Protein AF-A0A7V3QKW7-F1 (afdb_monomer)

Sequence (182 aa):
MNFFNLSQNQKSQSKVPYKNPAETFENNPFDFDYSSFGEKKINQQKEQSSAPMRKEFSLFSYQEYYERELVKKQIKELVEQIRKEIELIKKADKTLLNQVSEIEHIAVEQLPEKPGIYHVRFLEIVLRILQSLRQKIGESKTWLSAMISRKKKRGSLFLALSKKKGTQYSLSQELQSARSVQ

Solvent-accessible surface area (backbone atoms only — not comparable to full-atom values): 11534 Å² total; per-residue (Å²): 138,82,87,84,82,84,80,79,82,80,83,80,79,83,80,75,85,86,74,66,79,84,75,70,76,78,84,77,97,74,84,76,88,76,90,81,75,76,96,71,87,71,85,71,76,76,75,77,73,70,68,81,72,76,78,76,76,50,73,71,58,49,56,54,47,43,53,62,50,52,49,50,51,54,41,53,53,49,43,54,51,40,52,53,51,49,54,52,41,48,71,71,38,74,86,50,41,67,65,52,50,52,49,45,44,57,69,58,71,60,61,63,98,78,68,53,74,68,52,47,56,50,49,53,50,52,40,53,50,53,54,52,50,48,51,54,55,53,51,52,52,50,53,51,50,52,53,52,50,52,56,54,49,59,56,51,54,51,52,53,45,34,69,74,53,37,66,64,49,72,68,29,68,70,53,50,59,70,62,67,75,122

Secondary structure (DSSP, 8-state):
---------------PPPPPGGG-----S-------S---------------------HHHHHHHIIIIIHHHHHHHHHHHHHHHHHHHHHH-GGGHHHHHHHHIIIIIT--SS--HHHHHHHHHHHHHHHHHHHHHHHHHHHHHHHHHHHHHHHHHHHHHHHHHTHHHHT-HHHHHHHS--

pLDDT: mean 74.45, std 16.32, range [36.69, 95.0]

Structure (mmCIF, N/CA/C/O backbone):
data_AF-A0A7V3QKW7-F1
#
_entry.id   AF-A0A7V3QKW7-F1
#
loop_
_atom_site.group_PDB
_atom_site.id
_atom_site.type_symbol
_atom_site.label_atom_id
_atom_site.label_alt_id
_atom_site.label_comp_id
_atom_site.label_asym_id
_atom_site.label_entity_id
_atom_site.label_seq_id
_atom_site.pdbx_PDB_ins_code
_atom_site.Cartn_x
_atom_site.Cartn_y
_atom_site.Cartn_z
_atom_site.occupancy
_atom_site.B_iso_or_equiv
_atom_site.auth_seq_id
_atom_site.auth_comp_id
_atom_site.auth_asym_id
_atom_site.auth_atom_id
_atom_site.pdbx_PDB_model_num
ATOM 1 N N . MET A 1 1 ? 27.455 53.866 -46.844 1.00 39.34 1 MET A N 1
ATOM 2 C CA . MET A 1 1 ? 28.617 53.154 -46.268 1.00 39.34 1 MET A CA 1
ATOM 3 C C . MET A 1 1 ? 28.134 51.763 -45.887 1.00 39.34 1 MET A C 1
ATOM 5 O O . MET A 1 1 ? 27.265 51.657 -45.042 1.00 39.34 1 MET A O 1
ATOM 9 N N . ASN A 1 2 ? 28.318 50.790 -46.773 1.00 36.69 2 ASN A N 1
ATOM 10 C CA . ASN A 1 2 ? 29.462 49.870 -46.853 1.00 36.69 2 ASN A CA 1
ATOM 11 C C . ASN A 1 2 ? 29.372 48.697 -45.862 1.00 36.69 2 ASN A C 1
ATOM 13 O O . ASN A 1 2 ? 29.659 48.848 -44.683 1.00 36.69 2 ASN A O 1
ATOM 17 N N . PHE A 1 3 ? 28.979 47.557 -46.440 1.00 45.22 3 PHE A N 1
ATOM 18 C CA . PHE A 1 3 ? 29.506 46.197 -46.283 1.00 45.22 3 PHE A CA 1
ATOM 19 C C . PHE A 1 3 ? 29.912 45.713 -44.887 1.00 45.22 3 PHE A C 1
ATOM 21 O O . PHE A 1 3 ? 30.938 46.133 -44.373 1.00 45.22 3 PHE A O 1
ATOM 28 N N . PHE A 1 4 ? 29.246 44.658 -44.404 1.00 48.06 4 PHE A N 1
ATOM 29 C CA . PHE A 1 4 ? 29.960 43.537 -43.787 1.00 48.06 4 PHE A CA 1
ATOM 30 C C . PHE A 1 4 ? 29.327 42.201 -44.187 1.00 48.06 4 PHE A C 1
ATOM 32 O O . PHE A 1 4 ? 28.121 41.989 -44.090 1.00 48.06 4 PHE A O 1
ATOM 39 N N . ASN A 1 5 ? 30.197 41.351 -44.728 1.00 41.97 5 ASN A N 1
ATOM 40 C CA . ASN A 1 5 ? 29.919 40.129 -45.463 1.00 41.97 5 ASN A CA 1
ATOM 41 C C . ASN A 1 5 ? 29.466 38.980 -44.561 1.00 41.97 5 ASN A C 1
ATOM 43 O O . ASN A 1 5 ? 30.128 38.633 -43.583 1.00 41.97 5 ASN A O 1
ATOM 47 N N . LEU A 1 6 ? 28.397 38.315 -44.994 1.00 44.41 6 LEU A N 1
ATOM 48 C CA . LEU A 1 6 ? 27.995 36.993 -44.539 1.00 44.41 6 LEU A CA 1
ATOM 49 C C . LEU A 1 6 ? 28.919 35.950 -45.193 1.00 44.41 6 LEU A C 1
ATOM 51 O O . LEU A 1 6 ? 28.746 35.592 -46.356 1.00 44.41 6 LEU A O 1
ATOM 55 N N . SER A 1 7 ? 29.936 35.493 -44.460 1.00 43.03 7 SER A N 1
ATOM 56 C CA . SER A 1 7 ? 30.839 34.432 -4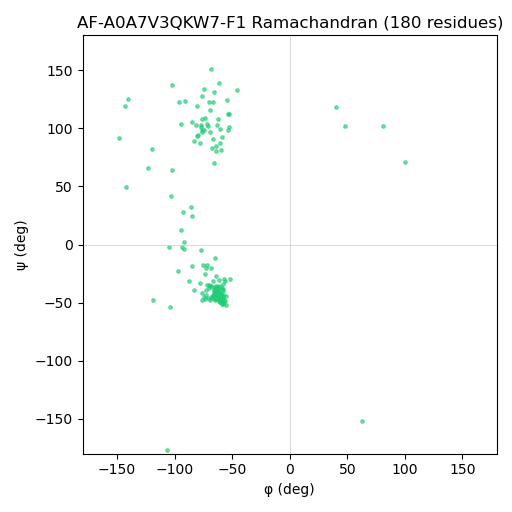4.917 1.00 43.03 7 SER A CA 1
ATOM 57 C C . SER A 1 7 ? 30.159 33.067 -44.778 1.00 43.03 7 SER A C 1
ATOM 59 O O . SER A 1 7 ? 30.039 32.520 -43.680 1.00 43.03 7 SER A O 1
ATOM 61 N N . GLN A 1 8 ? 29.686 32.521 -45.900 1.00 48.38 8 GLN A N 1
ATOM 62 C CA . GLN A 1 8 ? 29.279 31.123 -46.003 1.00 48.38 8 GLN A CA 1
ATOM 63 C C . GLN A 1 8 ? 30.527 30.239 -46.081 1.00 48.38 8 GLN A C 1
ATOM 65 O O . GLN A 1 8 ? 31.216 30.194 -47.097 1.00 48.38 8 GLN A O 1
ATOM 70 N N . ASN A 1 9 ? 30.812 29.512 -45.002 1.00 43.97 9 ASN A N 1
ATOM 71 C CA . ASN A 1 9 ? 31.860 28.499 -44.971 1.00 43.97 9 ASN A CA 1
ATOM 72 C C . ASN A 1 9 ? 31.334 27.200 -45.608 1.00 43.97 9 ASN A C 1
ATOM 74 O O . ASN A 1 9 ? 30.682 26.384 -44.952 1.00 43.97 9 ASN A O 1
ATOM 78 N N . GLN A 1 10 ? 31.579 27.030 -46.908 1.00 52.97 10 GLN A N 1
ATOM 79 C CA . GLN A 1 10 ? 31.304 25.791 -47.631 1.00 52.97 10 GLN A CA 1
ATOM 80 C C . GLN A 1 10 ? 32.398 24.760 -47.311 1.00 52.97 10 GLN A C 1
ATOM 82 O O . GLN A 1 10 ? 33.493 24.795 -47.867 1.00 52.97 10 GLN A O 1
ATOM 87 N N . LYS A 1 11 ? 32.100 23.807 -46.418 1.00 45.31 11 LYS A N 1
ATOM 88 C CA . LYS A 1 11 ? 32.902 22.584 -46.254 1.00 45.31 11 LYS A CA 1
ATOM 89 C C . LYS A 1 11 ? 32.730 21.698 -47.492 1.00 45.31 11 LYS A C 1
ATOM 91 O O . LYS A 1 11 ? 31.780 20.923 -47.577 1.00 45.31 11 LYS A O 1
ATOM 96 N N . SER A 1 12 ? 33.662 21.781 -48.435 1.00 51.22 12 SER A N 1
ATOM 97 C CA . SER A 1 12 ? 33.800 20.820 -49.531 1.00 51.22 12 SER A CA 1
ATOM 98 C C . SER A 1 12 ? 34.328 19.484 -48.991 1.00 51.22 12 SER A C 1
ATOM 100 O O . SER A 1 12 ? 35.518 19.343 -48.713 1.00 51.22 12 SER A O 1
ATOM 102 N N . GLN A 1 13 ? 33.451 18.494 -48.818 1.00 50.88 13 GLN A N 1
ATOM 103 C CA . GLN A 1 13 ? 33.859 17.108 -48.578 1.00 50.88 13 GLN A CA 1
ATOM 104 C C . GLN A 1 13 ? 34.205 16.453 -49.922 1.00 50.88 13 GLN A C 1
ATOM 106 O O . GLN A 1 13 ? 33.310 16.085 -50.683 1.00 50.88 13 GLN A O 1
ATOM 111 N N . SER A 1 14 ? 35.494 16.303 -50.232 1.00 52.50 14 SER A N 1
ATOM 112 C CA . SER A 1 14 ? 35.948 15.474 -51.350 1.00 52.50 14 SER A CA 1
ATOM 113 C C . SER A 1 14 ? 35.748 13.994 -50.999 1.00 52.50 14 SER A C 1
ATOM 115 O O . SER A 1 14 ? 36.479 13.406 -50.207 1.00 52.50 14 SER A O 1
ATOM 117 N N . LYS A 1 15 ? 34.716 13.372 -51.576 1.00 56.59 15 LYS A N 1
ATOM 118 C CA . LYS A 1 15 ? 34.523 11.918 -51.516 1.00 56.59 15 LYS A CA 1
ATOM 119 C C . LYS A 1 15 ? 35.442 11.265 -52.546 1.00 56.59 15 LYS A C 1
ATOM 121 O O . LYS A 1 15 ? 35.067 11.143 -53.707 1.00 56.59 15 LYS A O 1
ATOM 126 N N . VAL A 1 16 ? 36.636 10.850 -52.135 1.00 66.81 16 VAL A N 1
ATOM 127 C CA . VAL A 1 16 ? 37.409 9.878 -52.919 1.00 66.81 16 VAL A CA 1
ATOM 128 C C . VAL A 1 16 ? 36.841 8.493 -52.588 1.00 66.81 16 VAL A C 1
ATOM 130 O O . VAL A 1 16 ? 36.837 8.128 -51.411 1.00 66.81 16 VAL A O 1
ATOM 133 N N . PRO A 1 17 ? 36.309 7.726 -53.557 1.00 71.19 17 PRO A N 1
ATOM 134 C CA . PRO A 1 17 ? 35.845 6.376 -53.277 1.00 71.19 17 PRO A CA 1
ATOM 135 C C . PRO A 1 17 ? 37.055 5.483 -52.986 1.00 71.19 17 PRO A C 1
ATOM 137 O O . PRO A 1 17 ? 37.907 5.268 -53.848 1.00 71.19 17 PRO A O 1
ATOM 140 N N . TYR A 1 18 ? 37.134 4.969 -51.760 1.00 66.69 18 TYR A N 1
ATOM 141 C CA . TYR A 1 18 ? 38.072 3.907 -51.410 1.00 66.69 18 TYR A CA 1
ATOM 142 C C . TYR A 1 18 ? 37.676 2.630 -52.165 1.00 66.69 18 TYR A C 1
ATOM 144 O O . TYR A 1 18 ? 36.542 2.168 -52.036 1.00 66.69 18 TYR A O 1
ATOM 152 N N . LYS A 1 19 ? 38.598 2.078 -52.960 1.00 72.25 19 LYS A N 1
ATOM 153 C CA . LYS A 1 19 ? 38.457 0.770 -53.613 1.00 72.25 19 LYS A CA 1
ATOM 154 C C . LYS A 1 19 ? 39.268 -0.273 -52.850 1.00 72.25 19 LYS A C 1
ATOM 156 O O . LYS A 1 19 ? 40.400 -0.010 -52.451 1.00 72.25 19 LYS A O 1
ATOM 161 N N . ASN A 1 20 ? 38.673 -1.446 -52.661 1.00 71.56 20 ASN A N 1
ATOM 162 C CA . ASN A 1 20 ? 39.291 -2.581 -51.992 1.00 71.56 20 ASN A CA 1
ATOM 163 C C . ASN A 1 20 ? 40.418 -3.165 -52.875 1.00 71.56 20 ASN A C 1
ATOM 165 O O . ASN A 1 20 ? 40.138 -3.561 -54.006 1.00 71.56 20 ASN A O 1
ATOM 169 N N . PRO A 1 21 ? 41.673 -3.257 -52.398 1.00 65.62 21 PRO A N 1
ATOM 170 C CA . PRO A 1 21 ? 42.800 -3.772 -53.188 1.00 65.62 21 PRO A CA 1
ATOM 171 C C . PRO A 1 21 ? 42.684 -5.260 -53.568 1.00 65.62 21 PRO A C 1
ATOM 173 O O . PRO A 1 21 ? 43.438 -5.738 -54.412 1.00 65.62 21 PRO A O 1
ATOM 176 N N . ALA A 1 22 ? 41.741 -6.003 -52.981 1.00 64.69 22 ALA A N 1
ATOM 177 C CA . ALA A 1 22 ? 41.448 -7.378 -53.388 1.00 64.69 22 ALA A CA 1
ATOM 178 C C . ALA A 1 22 ? 40.717 -7.473 -54.744 1.00 64.69 22 ALA A C 1
ATOM 180 O O . ALA A 1 22 ? 40.753 -8.521 -55.379 1.00 64.69 22 ALA A O 1
ATOM 181 N N . GLU A 1 23 ? 40.077 -6.391 -55.202 1.00 59.19 23 GLU A N 1
ATOM 182 C CA . GLU A 1 23 ? 39.312 -6.356 -56.460 1.00 59.19 23 GLU A CA 1
ATOM 183 C C . GLU A 1 23 ? 40.156 -5.898 -57.662 1.00 59.19 23 GLU A C 1
ATOM 185 O O . GLU A 1 23 ? 39.682 -5.893 -58.791 1.00 59.19 23 GLU A O 1
ATOM 190 N N . THR A 1 24 ? 41.417 -5.510 -57.445 1.00 57.84 24 THR A N 1
ATOM 191 C CA . THR A 1 24 ? 42.311 -4.999 -58.501 1.00 57.84 24 THR A CA 1
ATOM 192 C C . THR A 1 24 ? 43.218 -6.060 -59.129 1.00 57.84 24 THR A C 1
ATOM 194 O O . THR A 1 24 ? 44.142 -5.710 -59.856 1.00 57.84 24 THR A O 1
ATOM 197 N N . PHE A 1 25 ? 42.963 -7.347 -58.886 1.00 53.41 25 PHE A N 1
ATOM 198 C CA . PHE A 1 25 ? 43.677 -8.452 -59.533 1.00 53.41 25 PHE A CA 1
ATOM 199 C C . PHE A 1 25 ? 42.833 -9.082 -60.647 1.00 53.41 25 PHE A C 1
ATOM 201 O O . PHE A 1 25 ? 42.472 -10.253 -60.590 1.00 53.41 25 PHE A O 1
ATOM 208 N N . GLU A 1 26 ? 42.534 -8.306 -61.686 1.00 55.19 26 GLU A N 1
ATOM 209 C CA . GLU A 1 26 ? 42.249 -8.874 -63.004 1.00 55.19 26 GLU A CA 1
ATOM 210 C C . GLU A 1 26 ? 43.553 -8.822 -63.808 1.00 55.19 26 GLU A C 1
ATOM 212 O O . GLU A 1 26 ? 44.129 -7.747 -63.979 1.00 55.19 26 GLU A O 1
ATOM 217 N N . ASN A 1 27 ? 44.000 -9.995 -64.276 1.00 56.78 27 ASN A N 1
ATOM 218 C CA . ASN A 1 27 ? 45.207 -10.293 -65.072 1.00 56.78 27 ASN A CA 1
ATOM 219 C C . ASN A 1 27 ? 46.409 -10.861 -64.289 1.00 56.78 27 ASN A C 1
ATOM 221 O O . ASN A 1 27 ? 47.457 -10.227 -64.173 1.00 56.78 27 ASN A O 1
ATOM 225 N N . ASN A 1 28 ? 46.292 -12.117 -63.841 1.00 57.84 28 ASN A N 1
ATOM 226 C CA . ASN A 1 28 ? 47.455 -12.975 -63.589 1.00 57.84 28 ASN A CA 1
ATOM 227 C C . ASN A 1 28 ? 47.778 -13.779 -64.869 1.00 57.84 28 ASN A C 1
ATOM 229 O O . ASN A 1 28 ? 46.911 -14.513 -65.333 1.00 57.84 28 ASN A O 1
ATOM 233 N N . PRO A 1 29 ? 49.000 -13.706 -65.433 1.00 51.00 29 PRO A N 1
ATOM 234 C CA . PRO A 1 29 ? 49.372 -14.382 -66.683 1.00 51.00 29 PRO A CA 1
ATOM 235 C C . PRO A 1 29 ? 49.831 -15.841 -66.477 1.00 51.00 29 PRO A C 1
ATOM 237 O O . PRO A 1 29 ? 50.697 -16.334 -67.194 1.00 51.00 29 PRO A O 1
ATOM 240 N N . PHE A 1 30 ? 49.278 -16.534 -65.480 1.00 42.31 30 PHE A N 1
ATOM 241 C CA . PHE A 1 30 ? 49.623 -17.919 -65.148 1.00 42.31 30 PHE A CA 1
ATOM 242 C C . PHE A 1 30 ? 48.361 -18.790 -65.196 1.00 42.31 30 PHE A C 1
ATOM 244 O O . PHE A 1 30 ? 47.881 -19.276 -64.174 1.00 42.31 30 PHE A O 1
ATOM 251 N N . ASP A 1 31 ? 47.806 -18.937 -66.400 1.00 49.25 31 ASP A N 1
ATOM 252 C CA . ASP A 1 31 ? 46.750 -19.908 -66.697 1.00 49.25 31 ASP A CA 1
ATOM 253 C C . ASP A 1 31 ? 47.387 -21.301 -66.806 1.00 49.25 31 ASP A C 1
ATOM 255 O O . ASP A 1 31 ? 47.975 -21.677 -67.821 1.00 49.25 31 ASP A O 1
ATOM 259 N N . PHE A 1 32 ? 47.328 -22.057 -65.711 1.00 45.88 32 PHE A N 1
ATOM 260 C CA . PHE A 1 32 ? 47.709 -23.465 -65.682 1.00 45.88 32 PHE A CA 1
ATOM 261 C C . PHE A 1 32 ? 46.503 -24.302 -66.134 1.00 45.88 32 PHE A C 1
ATOM 263 O O . PHE A 1 32 ? 45.526 -24.443 -65.399 1.00 45.88 32 PHE A O 1
ATOM 270 N N . ASP A 1 33 ? 46.566 -24.824 -67.361 1.00 45.88 33 ASP A N 1
ATOM 271 C CA . ASP A 1 33 ? 45.532 -25.664 -67.976 1.00 45.88 33 ASP A CA 1
ATOM 272 C C . ASP A 1 33 ? 45.355 -26.983 -67.200 1.00 45.88 33 ASP A C 1
ATOM 274 O O . ASP A 1 33 ? 46.168 -27.905 -67.280 1.00 45.88 33 ASP A O 1
ATOM 278 N N . TYR A 1 34 ? 44.282 -27.056 -66.408 1.00 46.69 34 TYR A N 1
ATOM 279 C CA . TYR A 1 34 ? 43.911 -28.211 -65.586 1.00 46.69 34 TYR A CA 1
ATOM 280 C C . TYR A 1 34 ? 42.761 -29.013 -66.220 1.00 46.69 34 TYR A C 1
ATOM 282 O O . TYR A 1 34 ? 41.838 -29.452 -65.538 1.00 46.69 34 TYR A O 1
ATOM 290 N N . SER A 1 35 ? 42.783 -29.216 -67.537 1.00 49.41 35 SER A N 1
ATOM 291 C CA . SER A 1 35 ? 41.758 -29.979 -68.268 1.00 49.41 35 SER A CA 1
ATOM 292 C C . SER A 1 35 ? 41.985 -31.504 -68.297 1.00 49.41 35 SER A C 1
ATOM 294 O O . SER A 1 35 ? 41.476 -32.196 -69.175 1.00 49.41 35 SER A O 1
ATOM 296 N N . SER A 1 36 ? 42.707 -32.081 -67.324 1.00 48.56 36 SER A N 1
ATOM 297 C CA . SER A 1 36 ? 43.049 -33.515 -67.346 1.00 48.56 36 SER A CA 1
ATOM 298 C C . SER A 1 36 ? 43.028 -34.211 -65.978 1.00 48.56 36 SER A C 1
ATOM 300 O O . SER A 1 36 ? 43.957 -34.944 -65.644 1.00 48.56 36 SER A O 1
ATOM 302 N N . PHE A 1 37 ? 41.960 -34.060 -65.188 1.00 40.47 37 PHE A N 1
ATOM 303 C CA . PHE A 1 37 ? 41.682 -35.008 -64.096 1.00 40.47 37 PHE A CA 1
ATOM 304 C C . PHE A 1 37 ? 40.173 -35.178 -63.842 1.00 40.47 37 PHE A C 1
ATOM 306 O O . PHE A 1 37 ? 39.562 -34.455 -63.067 1.00 40.47 37 PHE A O 1
ATOM 313 N N . GLY A 1 38 ? 39.595 -36.172 -64.526 1.00 46.06 38 GLY A N 1
ATOM 314 C CA . GLY A 1 38 ? 38.469 -37.004 -64.089 1.00 46.06 38 GLY A CA 1
ATOM 315 C C . GLY A 1 38 ? 37.231 -36.322 -63.501 1.00 46.06 38 GLY A C 1
ATOM 316 O O . GLY A 1 38 ? 37.153 -36.077 -62.298 1.00 46.06 38 GLY A O 1
ATOM 317 N N . GLU A 1 39 ? 36.180 -36.208 -64.315 1.00 46.19 39 GLU A N 1
ATOM 318 C CA . GLU A 1 39 ? 34.807 -36.023 -63.844 1.00 46.19 39 GLU A CA 1
ATOM 319 C C . GLU A 1 39 ? 34.353 -37.211 -62.972 1.00 46.19 39 GLU A C 1
ATOM 321 O O . GLU A 1 39 ? 33.728 -38.167 -63.431 1.00 46.19 39 GLU A O 1
ATOM 326 N N . LYS A 1 40 ? 34.624 -37.147 -61.668 1.00 49.28 40 LYS A N 1
ATOM 327 C CA . LYS A 1 40 ? 33.811 -37.833 -60.662 1.00 49.28 40 LYS A CA 1
ATOM 328 C C . LYS A 1 40 ? 32.790 -36.828 -60.153 1.00 49.28 40 LYS A C 1
ATOM 330 O O . LYS A 1 40 ? 33.112 -35.958 -59.348 1.00 49.28 40 LYS A O 1
ATOM 335 N N . LYS A 1 41 ? 31.541 -36.966 -60.606 1.00 47.06 41 LYS A N 1
ATOM 336 C CA . LYS A 1 41 ? 30.382 -36.293 -60.005 1.00 47.06 41 LYS A CA 1
ATOM 337 C C . LYS A 1 41 ? 30.199 -36.806 -58.575 1.00 47.06 41 LYS A C 1
ATOM 339 O O . LYS A 1 41 ? 29.455 -37.749 -58.324 1.00 47.06 41 LYS A O 1
ATOM 344 N N . ILE A 1 42 ? 30.918 -36.202 -57.636 1.00 39.19 42 ILE A N 1
ATOM 345 C CA . ILE A 1 42 ? 30.635 -36.328 -56.212 1.00 39.19 42 ILE A CA 1
ATOM 346 C C . ILE A 1 42 ? 29.383 -35.485 -55.986 1.00 39.19 42 ILE A C 1
ATOM 348 O O . ILE A 1 42 ? 29.431 -34.260 -56.071 1.00 39.19 42 ILE A O 1
ATOM 352 N N . ASN A 1 43 ? 28.256 -36.153 -55.734 1.00 49.19 43 ASN A N 1
ATOM 353 C CA . ASN A 1 43 ? 27.067 -35.551 -55.142 1.00 49.19 43 ASN A CA 1
ATOM 354 C C . ASN A 1 43 ? 27.454 -34.995 -53.763 1.00 49.19 43 ASN A C 1
ATOM 356 O O . ASN A 1 43 ? 27.258 -35.636 -52.735 1.00 49.19 43 ASN A O 1
ATOM 360 N N . GLN A 1 44 ? 28.053 -33.807 -53.739 1.00 54.03 44 GLN A N 1
ATOM 361 C CA . GLN A 1 44 ? 28.157 -33.003 -52.537 1.00 54.03 44 GLN A CA 1
ATOM 362 C C . GLN A 1 44 ? 26.789 -32.361 -52.353 1.00 54.03 44 GLN A C 1
ATOM 364 O O . GLN A 1 44 ? 26.520 -31.256 -52.827 1.00 54.03 44 GLN A O 1
ATOM 369 N N . GLN A 1 45 ? 25.899 -33.085 -51.674 1.00 53.50 45 GLN A N 1
ATOM 370 C CA . GLN A 1 45 ? 24.883 -32.430 -50.870 1.00 53.50 45 GLN A CA 1
ATOM 371 C C . GLN A 1 45 ? 25.650 -31.471 -49.959 1.00 53.50 45 GLN A C 1
ATOM 373 O O . GLN A 1 45 ? 26.314 -31.884 -49.013 1.00 53.50 45 GLN A O 1
ATOM 378 N N . LYS A 1 46 ? 25.649 -30.187 -50.326 1.00 50.72 46 LYS A N 1
ATOM 379 C CA . LYS A 1 46 ? 26.056 -29.090 -49.458 1.00 50.72 46 LYS A CA 1
ATOM 380 C C . LYS A 1 46 ? 25.043 -29.084 -48.317 1.00 50.72 46 LYS A C 1
ATOM 382 O O . LYS A 1 46 ? 24.085 -28.317 -48.327 1.00 50.72 46 LYS A O 1
ATOM 387 N N . GLU A 1 47 ? 25.237 -29.968 -47.345 1.00 53.41 47 GLU A N 1
ATOM 388 C CA . GLU A 1 47 ? 24.805 -29.706 -45.987 1.00 53.41 47 GLU A CA 1
ATOM 389 C C . GLU A 1 47 ? 25.548 -28.438 -45.587 1.00 53.41 47 GLU A C 1
ATOM 391 O O . GLU A 1 47 ? 26.708 -28.441 -45.181 1.00 53.41 47 GLU A O 1
ATOM 396 N N . GLN A 1 48 ? 24.882 -27.307 -45.804 1.00 55.47 48 GLN A N 1
ATOM 397 C CA . GLN A 1 48 ? 25.200 -26.059 -45.149 1.00 55.47 48 GLN A CA 1
ATOM 398 C C . GLN A 1 48 ? 24.892 -26.276 -43.667 1.00 55.47 48 GLN A C 1
ATOM 400 O O . GLN A 1 48 ? 23.922 -25.747 -43.134 1.00 55.47 48 GLN A O 1
ATOM 405 N N . SER A 1 49 ? 25.701 -27.087 -42.983 1.00 56.09 49 SER A N 1
ATOM 406 C CA . SER A 1 49 ? 25.826 -26.996 -41.543 1.00 56.09 49 SER A CA 1
ATOM 407 C C . SER A 1 49 ? 26.499 -25.652 -41.306 1.00 56.09 49 SER A C 1
ATOM 409 O O . SER A 1 49 ? 27.725 -25.546 -41.234 1.00 56.09 49 SER A O 1
ATOM 411 N N . SER A 1 50 ? 25.690 -24.592 -41.301 1.00 60.91 50 SER A N 1
ATOM 412 C CA . SER A 1 50 ? 26.081 -23.297 -40.785 1.00 60.91 50 SER A CA 1
ATOM 413 C C . SER A 1 50 ? 26.569 -23.570 -39.372 1.00 60.91 50 SER A C 1
ATOM 415 O O . SER A 1 50 ? 25.760 -23.766 -38.460 1.00 60.91 50 SER A O 1
ATOM 417 N N . ALA A 1 51 ? 27.889 -23.677 -39.200 1.00 63.66 51 ALA A N 1
ATOM 418 C CA . ALA A 1 51 ? 28.492 -23.675 -37.883 1.00 63.66 51 ALA A CA 1
ATOM 419 C C . ALA A 1 51 ? 27.830 -22.519 -37.124 1.00 63.66 51 ALA A C 1
ATOM 421 O O . ALA A 1 51 ? 27.667 -21.453 -37.731 1.00 63.66 51 ALA A O 1
ATOM 422 N N . PRO A 1 52 ? 27.365 -22.711 -35.876 1.00 62.91 52 PRO A N 1
ATOM 423 C CA . PRO A 1 52 ? 26.729 -21.635 -35.143 1.00 62.91 52 PRO A CA 1
ATOM 424 C C . PRO A 1 52 ? 27.770 -20.531 -35.017 1.00 62.91 52 PRO A C 1
ATOM 426 O O . PRO A 1 52 ? 28.691 -20.620 -34.203 1.00 62.91 52 PRO A O 1
ATOM 429 N N . MET A 1 53 ? 27.661 -19.529 -35.892 1.00 58.69 53 MET A N 1
ATOM 430 C CA . MET A 1 53 ? 28.464 -18.326 -35.855 1.00 58.69 53 MET A CA 1
ATOM 431 C C . MET A 1 53 ? 28.280 -17.817 -34.439 1.00 58.69 53 MET A C 1
ATOM 433 O O . MET A 1 53 ? 27.151 -17.522 -34.031 1.00 58.69 53 MET A O 1
ATOM 437 N N . ARG A 1 54 ? 29.357 -17.866 -33.646 1.00 64.75 54 ARG A N 1
ATOM 438 C CA . ARG A 1 54 ? 29.321 -17.415 -32.260 1.00 64.75 54 ARG A CA 1
ATOM 439 C C . ARG A 1 54 ? 28.781 -15.997 -32.334 1.00 64.75 54 ARG A C 1
ATOM 441 O O . ARG A 1 54 ? 29.404 -15.143 -32.954 1.00 64.75 54 ARG A O 1
ATOM 448 N N . LYS A 1 55 ? 27.566 -15.787 -31.820 1.00 66.81 55 LYS A N 1
ATOM 449 C CA . LYS A 1 55 ? 26.965 -14.458 -31.748 1.00 66.81 55 LYS A CA 1
ATOM 450 C C . LYS A 1 55 ? 27.817 -13.693 -30.758 1.00 66.81 55 LYS A C 1
ATOM 452 O O . LYS A 1 55 ? 27.607 -13.794 -29.553 1.00 66.81 55 LYS A O 1
ATOM 457 N N . GLU A 1 56 ? 28.840 -13.027 -31.270 1.00 66.25 56 GLU A N 1
ATOM 458 C CA . GLU A 1 56 ? 29.661 -12.138 -30.478 1.00 66.25 56 GLU A CA 1
ATOM 459 C C . GLU A 1 56 ? 28.741 -11.030 -30.001 1.00 66.25 56 GLU A C 1
ATOM 461 O O . GLU A 1 56 ? 28.197 -10.234 -30.770 1.00 66.25 56 GLU A O 1
ATOM 466 N N . PHE A 1 57 ? 28.459 -11.083 -28.709 1.00 60.78 57 PHE A N 1
ATOM 467 C CA . PHE A 1 57 ? 27.591 -10.139 -28.067 1.00 60.78 57 PHE A CA 1
ATOM 468 C C . PHE A 1 57 ? 28.390 -8.839 -27.951 1.00 60.78 57 PHE A C 1
ATOM 470 O O . PHE A 1 57 ? 29.247 -8.699 -27.080 1.00 60.78 57 PHE A O 1
ATOM 477 N N . SER A 1 58 ? 28.168 -7.903 -28.877 1.00 67.62 58 SER A N 1
ATOM 478 C CA . SER A 1 58 ? 28.739 -6.561 -28.772 1.00 67.62 58 SER A CA 1
ATOM 479 C C . SER A 1 58 ? 28.330 -5.992 -27.415 1.00 67.62 58 SER A C 1
ATOM 481 O O . SER A 1 58 ? 27.138 -5.950 -27.113 1.00 67.62 58 SER A O 1
ATOM 483 N N . LEU A 1 59 ? 29.279 -5.568 -26.578 1.00 61.91 59 LEU A N 1
ATOM 484 C CA . LEU A 1 59 ? 28.977 -4.972 -25.266 1.00 61.91 59 LEU A CA 1
ATOM 485 C C . LEU A 1 59 ? 27.961 -3.818 -25.387 1.00 61.91 59 LEU A C 1
ATOM 487 O O . LEU A 1 59 ? 27.117 -3.637 -24.511 1.00 61.91 59 LEU A O 1
ATOM 491 N N . PHE A 1 60 ? 27.961 -3.117 -26.526 1.00 64.56 60 PHE A N 1
ATOM 492 C CA . PHE A 1 60 ? 26.986 -2.078 -26.862 1.00 64.56 60 PHE A CA 1
ATOM 493 C C . PHE A 1 60 ? 25.557 -2.613 -27.056 1.00 64.56 60 PHE A C 1
ATOM 495 O O . PHE A 1 60 ? 24.598 -1.942 -26.687 1.00 64.56 60 PHE A O 1
ATOM 502 N N . SER A 1 61 ? 25.393 -3.851 -27.528 1.00 70.69 61 SER A N 1
ATOM 503 C CA . SER A 1 61 ? 24.079 -4.501 -27.632 1.00 70.69 61 SER A CA 1
ATOM 504 C C . SER A 1 61 ? 23.485 -4.898 -26.270 1.00 70.69 61 SER A C 1
ATOM 506 O O . SER A 1 61 ? 22.274 -5.086 -26.169 1.00 70.69 61 SER A O 1
ATOM 508 N N . TYR A 1 62 ? 24.297 -4.977 -25.201 1.00 77.56 62 TYR A N 1
ATOM 509 C CA . TYR A 1 62 ? 23.831 -5.392 -23.859 1.00 77.56 62 TYR A CA 1
ATOM 510 C C . TYR A 1 62 ? 23.088 -4.249 -23.225 1.00 77.56 62 TYR A C 1
ATOM 512 O O . TYR A 1 62 ? 21.983 -4.426 -22.724 1.00 77.56 62 TYR A O 1
ATOM 520 N N . GLN A 1 63 ? 23.706 -3.074 -23.290 1.00 78.06 63 GLN A N 1
ATOM 521 C CA . GLN A 1 63 ? 23.138 -1.856 -22.758 1.00 78.06 63 GLN A CA 1
ATOM 522 C C . GLN A 1 63 ? 21.801 -1.550 -23.436 1.00 78.06 63 GLN A C 1
ATOM 524 O O . GLN A 1 63 ? 20.808 -1.316 -22.754 1.00 78.06 63 GLN A O 1
ATOM 529 N N . GLU A 1 64 ? 21.740 -1.651 -24.767 1.00 77.81 64 GLU A N 1
ATOM 530 C CA . GLU A 1 64 ? 20.494 -1.431 -25.505 1.00 77.81 64 GLU A CA 1
ATOM 531 C C . GLU A 1 64 ? 19.414 -2.459 -25.157 1.00 77.81 64 GLU A C 1
ATOM 533 O O . GLU A 1 64 ? 18.253 -2.089 -24.973 1.00 77.81 64 GLU A O 1
ATOM 538 N N . TYR A 1 65 ? 19.773 -3.740 -25.037 1.00 80.69 65 TYR A N 1
ATOM 539 C CA . TYR A 1 65 ? 18.837 -4.781 -24.614 1.00 80.69 65 TYR A CA 1
ATOM 540 C C . TYR A 1 65 ? 18.331 -4.539 -23.185 1.00 80.69 65 TYR A C 1
ATOM 542 O O . TYR A 1 65 ? 17.129 -4.616 -22.926 1.00 80.69 65 TYR A O 1
ATOM 550 N N . TYR A 1 66 ? 19.227 -4.193 -22.261 1.00 82.00 66 TYR A N 1
ATOM 551 C CA . TYR A 1 66 ? 18.895 -3.903 -20.871 1.00 82.00 66 TYR A CA 1
ATOM 552 C C . TYR A 1 66 ? 17.926 -2.719 -20.758 1.00 82.00 66 TYR A C 1
ATOM 554 O O . TYR A 1 66 ? 16.875 -2.822 -20.122 1.00 82.00 66 TYR A O 1
ATOM 562 N N . GLU A 1 67 ? 18.234 -1.611 -21.430 1.00 80.25 67 GLU A N 1
ATOM 563 C CA . GLU A 1 67 ? 17.408 -0.405 -21.405 1.00 80.25 67 GLU A CA 1
ATOM 564 C C . GLU A 1 67 ? 16.058 -0.595 -22.105 1.00 80.25 67 GLU A C 1
ATOM 566 O O . GLU A 1 67 ? 15.048 -0.048 -21.661 1.00 80.25 67 GLU A O 1
ATOM 571 N N . ARG A 1 68 ? 16.001 -1.378 -23.189 1.00 79.94 68 ARG A N 1
ATOM 572 C CA . ARG A 1 68 ? 14.754 -1.565 -23.943 1.00 79.94 68 ARG A CA 1
ATOM 573 C C . ARG A 1 68 ? 13.842 -2.625 -23.355 1.00 79.94 68 ARG A C 1
ATOM 575 O O . ARG A 1 68 ? 12.633 -2.420 -23.377 1.00 79.94 68 ARG A O 1
ATOM 582 N N . GLU A 1 69 ? 14.385 -3.734 -22.869 1.00 84.38 69 GLU A N 1
ATOM 583 C CA . GLU A 1 69 ? 13.589 -4.896 -22.469 1.00 84.38 69 GLU A CA 1
ATOM 584 C C . GLU A 1 69 ? 13.468 -5.016 -20.952 1.00 84.38 69 GLU A C 1
ATOM 586 O O . GLU A 1 69 ? 12.356 -5.082 -20.425 1.00 84.38 69 GLU A O 1
ATOM 591 N N . LEU A 1 70 ? 14.593 -5.022 -20.229 1.00 86.50 70 LEU A N 1
ATOM 592 C CA . LEU A 1 70 ? 14.587 -5.233 -18.777 1.00 86.50 70 LEU A CA 1
ATOM 593 C C . LEU A 1 70 ? 13.968 -4.052 -18.032 1.00 86.50 70 LEU A C 1
ATOM 595 O O . LEU A 1 70 ? 13.068 -4.255 -17.218 1.00 86.50 70 LEU A O 1
ATOM 599 N N . VAL A 1 71 ? 14.377 -2.823 -18.354 1.00 88.12 71 VAL A N 1
ATOM 600 C CA . VAL A 1 71 ? 13.832 -1.617 -17.710 1.00 88.12 71 VAL A CA 1
ATOM 601 C C . VAL A 1 71 ? 12.324 -1.506 -17.935 1.00 88.12 71 VAL A C 1
ATOM 603 O O . VAL A 1 71 ? 11.583 -1.244 -16.990 1.00 88.12 71 VAL A O 1
ATOM 606 N N . LYS A 1 72 ? 11.830 -1.775 -19.150 1.00 87.62 72 LYS A N 1
ATOM 607 C CA . LYS A 1 72 ? 10.384 -1.740 -19.429 1.00 87.62 72 LYS A CA 1
ATOM 608 C C . LYS A 1 72 ? 9.608 -2.783 -18.633 1.00 87.62 72 LYS A C 1
ATOM 610 O O . LYS A 1 72 ? 8.545 -2.464 -18.100 1.00 87.62 72 LYS A O 1
ATOM 615 N N . LYS A 1 73 ? 10.128 -4.012 -18.538 1.00 90.56 73 LYS A N 1
ATOM 616 C CA . LYS A 1 73 ? 9.515 -5.074 -17.725 1.00 90.56 73 LYS A CA 1
ATOM 617 C C . LYS A 1 73 ? 9.451 -4.666 -16.258 1.00 90.56 73 LYS A C 1
ATOM 619 O O . LYS A 1 73 ? 8.376 -4.707 -15.670 1.00 90.56 73 LYS A O 1
ATOM 624 N N . GLN A 1 74 ? 10.559 -4.173 -15.712 1.00 91.38 74 GLN A N 1
ATOM 625 C CA . GLN A 1 74 ? 10.629 -3.747 -14.317 1.00 91.38 74 GLN A CA 1
ATOM 626 C C . GLN A 1 74 ? 9.676 -2.586 -14.013 1.00 91.38 74 GLN A C 1
ATOM 628 O O . GLN A 1 74 ? 9.010 -2.575 -12.983 1.00 91.38 74 GLN A O 1
ATOM 633 N N . ILE A 1 75 ? 9.554 -1.625 -14.928 1.00 91.00 75 ILE A N 1
ATOM 634 C CA . ILE A 1 75 ? 8.595 -0.525 -14.795 1.00 91.00 75 ILE A CA 1
ATOM 635 C C . ILE A 1 75 ? 7.161 -1.040 -14.793 1.00 91.00 75 ILE A C 1
ATOM 637 O O . ILE A 1 75 ? 6.372 -0.625 -13.948 1.00 91.00 75 ILE A O 1
ATOM 641 N N . LYS A 1 76 ? 6.823 -1.966 -15.696 1.00 91.62 76 LYS A N 1
ATOM 642 C CA . LYS A 1 76 ? 5.489 -2.568 -15.737 1.00 91.62 76 LYS A CA 1
ATOM 643 C C . LYS A 1 76 ? 5.159 -3.278 -14.421 1.00 91.62 76 LYS A C 1
ATOM 645 O O . LYS A 1 76 ? 4.081 -3.068 -13.872 1.00 91.62 76 LYS A O 1
ATOM 650 N N . GLU A 1 77 ? 6.099 -4.057 -13.894 1.00 94.06 77 GLU A N 1
ATOM 651 C CA . GLU A 1 77 ? 5.950 -4.736 -12.604 1.00 94.06 77 GLU A CA 1
ATOM 652 C C . GLU A 1 77 ? 5.761 -3.743 -11.449 1.00 94.06 77 GLU A C 1
ATOM 654 O O . GLU A 1 77 ? 4.852 -3.911 -10.635 1.00 94.06 77 GLU A O 1
ATOM 659 N N . LEU A 1 78 ? 6.565 -2.677 -11.394 1.00 93.81 78 LEU A N 1
ATOM 660 C CA . LEU A 1 78 ? 6.442 -1.636 -10.370 1.00 93.81 78 LEU A CA 1
ATOM 661 C C . LEU A 1 78 ? 5.099 -0.906 -10.452 1.00 93.81 78 LEU A C 1
ATOM 663 O O . LEU A 1 78 ? 4.463 -0.684 -9.425 1.00 93.81 78 LEU A O 1
ATOM 667 N N . VAL A 1 79 ? 4.630 -0.579 -11.656 1.00 92.75 79 VAL A N 1
ATOM 668 C CA . VAL A 1 79 ? 3.316 0.045 -11.872 1.00 92.75 79 VAL A CA 1
ATOM 669 C C . VAL A 1 79 ? 2.189 -0.868 -11.384 1.00 92.75 79 VAL A C 1
ATOM 671 O O . VAL A 1 79 ? 1.278 -0.411 -10.692 1.00 92.75 79 VAL A O 1
ATOM 674 N N . GLU A 1 80 ? 2.249 -2.166 -11.683 1.00 94.31 80 GLU A N 1
ATOM 675 C CA . GLU A 1 80 ? 1.266 -3.134 -11.183 1.00 94.31 80 GLU A CA 1
ATOM 676 C C . GLU A 1 80 ? 1.288 -3.243 -9.652 1.00 94.31 80 GLU A C 1
ATOM 678 O O . GLU A 1 80 ? 0.231 -3.327 -9.020 1.00 94.31 80 GLU A O 1
ATOM 683 N N . GLN A 1 81 ? 2.472 -3.213 -9.036 1.00 95.00 81 GLN A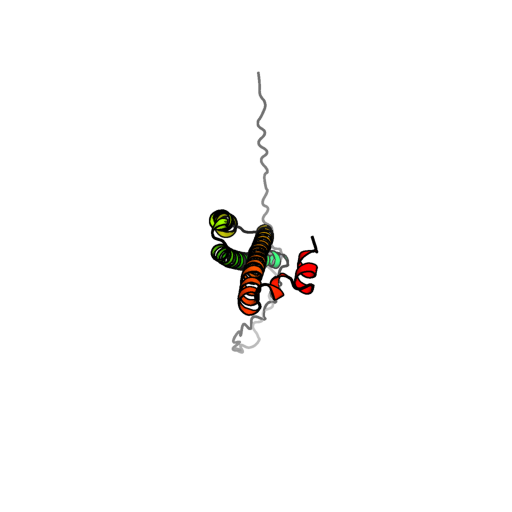 N 1
ATOM 684 C CA . GLN A 1 81 ? 2.610 -3.207 -7.578 1.00 95.00 81 GLN A CA 1
ATOM 685 C C . GLN A 1 81 ? 2.041 -1.928 -6.957 1.00 95.00 81 GLN A C 1
ATOM 687 O O . GLN A 1 81 ? 1.305 -2.011 -5.974 1.00 95.00 81 GLN A O 1
ATOM 692 N N . ILE A 1 82 ? 2.317 -0.765 -7.552 1.00 93.25 82 ILE A N 1
ATOM 693 C CA . ILE A 1 82 ? 1.771 0.527 -7.120 1.00 93.25 82 ILE A CA 1
ATOM 694 C C . ILE A 1 82 ? 0.242 0.506 -7.194 1.00 93.25 82 ILE A C 1
ATOM 696 O O . ILE A 1 82 ? -0.404 0.848 -6.209 1.00 93.25 82 ILE A O 1
ATOM 700 N N . ARG A 1 83 ? -0.353 0.025 -8.295 1.00 92.69 83 ARG A N 1
ATOM 701 C CA . ARG A 1 83 ? -1.819 -0.108 -8.425 1.00 92.69 83 ARG A CA 1
ATOM 702 C C . ARG A 1 83 ? -2.427 -0.967 -7.316 1.00 92.69 83 ARG A C 1
ATOM 704 O O . ARG A 1 83 ? -3.392 -0.557 -6.675 1.00 92.69 83 ARG A O 1
ATOM 711 N N . LYS A 1 84 ? -1.835 -2.134 -7.043 1.00 94.19 84 LYS A N 1
ATOM 712 C CA . LYS A 1 84 ? -2.285 -3.020 -5.955 1.00 94.19 84 LYS A CA 1
ATOM 713 C C . LYS A 1 84 ? -2.192 -2.332 -4.595 1.00 94.19 84 LYS A C 1
ATOM 715 O O . LYS A 1 84 ? -3.113 -2.424 -3.788 1.00 94.19 84 LYS A O 1
ATOM 720 N N . GLU A 1 85 ? -1.089 -1.638 -4.335 1.00 92.19 85 GLU A N 1
ATOM 721 C CA . GLU A 1 85 ? -0.871 -0.917 -3.083 1.00 92.19 85 GLU A CA 1
ATOM 722 C C . GLU A 1 85 ? -1.906 0.202 -2.895 1.00 92.19 85 GLU A C 1
ATOM 724 O O . GLU A 1 85 ? -2.521 0.318 -1.834 1.00 92.19 85 GLU A O 1
ATOM 729 N N . ILE A 1 86 ? -2.171 0.956 -3.962 1.00 91.06 86 ILE A N 1
ATOM 730 C CA . ILE A 1 86 ? -3.195 1.997 -4.028 1.00 91.06 86 ILE A CA 1
ATOM 731 C C . ILE A 1 86 ? -4.579 1.427 -3.710 1.00 91.06 86 ILE A C 1
ATOM 733 O O . ILE A 1 86 ? -5.266 1.956 -2.837 1.00 91.06 86 ILE A O 1
ATOM 737 N N . GLU A 1 87 ? -4.991 0.329 -4.344 1.00 91.62 87 GLU A N 1
ATOM 738 C CA . GLU A 1 87 ? -6.281 -0.307 -4.054 1.00 91.62 87 GLU A CA 1
ATOM 739 C C . GLU A 1 87 ? -6.419 -0.722 -2.585 1.00 91.62 87 GLU A C 1
ATOM 741 O O . GLU A 1 87 ? -7.488 -0.568 -1.986 1.00 91.62 87 GLU A O 1
ATOM 746 N N . LEU A 1 88 ? -5.346 -1.240 -1.986 1.00 91.62 88 LEU A N 1
ATOM 747 C CA . LEU A 1 88 ? -5.341 -1.622 -0.576 1.00 91.62 88 LEU A CA 1
ATOM 748 C C . LEU A 1 88 ? -5.489 -0.405 0.339 1.00 91.62 88 LEU A C 1
ATOM 750 O O . LEU A 1 88 ? -6.240 -0.471 1.312 1.00 91.62 88 LEU A O 1
ATOM 754 N N . ILE A 1 89 ? -4.841 0.714 0.012 1.00 89.31 89 ILE A N 1
ATOM 755 C CA . ILE A 1 89 ? -4.995 1.970 0.755 1.00 89.31 89 ILE A CA 1
ATOM 756 C C . ILE A 1 89 ? -6.417 2.519 0.591 1.00 89.31 89 ILE A C 1
ATOM 758 O O . ILE A 1 89 ? -7.037 2.858 1.596 1.00 89.31 89 ILE A O 1
ATOM 762 N N . LYS A 1 90 ? -6.985 2.513 -0.626 1.00 89.31 90 LYS A N 1
ATOM 763 C CA . LYS A 1 90 ? -8.377 2.934 -0.888 1.00 89.31 90 LYS A CA 1
ATOM 764 C C . LYS A 1 90 ? -9.388 2.119 -0.065 1.00 89.31 90 LYS A C 1
ATOM 766 O O . LYS A 1 90 ? -10.369 2.665 0.437 1.00 89.31 90 LYS A O 1
ATOM 771 N N . LYS A 1 91 ? -9.146 0.811 0.107 1.00 88.19 91 LYS A N 1
ATOM 772 C CA . LYS A 1 91 ? -9.955 -0.072 0.973 1.00 88.19 91 LYS A CA 1
ATOM 773 C C . LYS A 1 91 ? -9.738 0.208 2.460 1.00 88.19 91 LYS A C 1
ATOM 775 O O . LYS A 1 91 ? -10.671 0.069 3.251 1.00 88.19 91 LYS A O 1
ATOM 780 N N . ALA A 1 92 ? -8.518 0.571 2.851 1.00 86.19 92 ALA A N 1
ATOM 781 C CA . ALA A 1 92 ? -8.178 0.847 4.236 1.00 86.19 92 ALA A CA 1
ATOM 782 C C . ALA A 1 92 ? -8.737 2.196 4.704 1.00 86.19 92 ALA A C 1
ATOM 784 O O . ALA A 1 92 ? -9.304 2.254 5.792 1.00 86.19 92 ALA A O 1
ATOM 785 N N . ASP A 1 93 ? -8.619 3.266 3.925 1.00 84.81 93 ASP A N 1
ATOM 786 C CA . ASP A 1 93 ? -9.031 4.600 4.352 1.00 84.81 93 ASP A CA 1
ATOM 787 C C . ASP A 1 93 ? -9.643 5.410 3.205 1.00 84.81 93 ASP A C 1
ATOM 789 O O . ASP A 1 93 ? -8.995 5.706 2.202 1.00 84.81 93 ASP A O 1
ATOM 793 N N . LYS A 1 94 ? -10.910 5.801 3.380 1.00 84.25 94 LYS A N 1
ATOM 794 C CA . LYS A 1 94 ? -11.650 6.602 2.398 1.00 84.25 94 LYS A CA 1
ATOM 795 C C . LYS A 1 94 ? -11.225 8.072 2.394 1.00 84.25 94 LYS A C 1
ATOM 797 O O . LYS A 1 94 ? -11.516 8.781 1.437 1.00 84.25 94 LYS A O 1
ATOM 802 N N . THR A 1 95 ? -10.563 8.547 3.446 1.00 82.69 95 THR A N 1
ATOM 803 C CA . THR A 1 95 ? -10.134 9.951 3.539 1.00 82.69 95 THR A CA 1
ATOM 804 C C . THR A 1 95 ? -8.954 10.261 2.618 1.00 82.69 95 THR A C 1
ATOM 806 O O . THR A 1 95 ? -8.818 11.388 2.154 1.00 82.69 95 THR A O 1
ATOM 809 N N . LEU A 1 96 ? -8.154 9.247 2.278 1.00 81.50 96 LEU A N 1
ATOM 810 C CA . LEU A 1 96 ? -6.954 9.384 1.449 1.00 81.50 96 LEU A CA 1
ATOM 811 C C . LEU A 1 96 ? -7.221 9.182 -0.053 1.00 81.50 96 LEU A C 1
ATOM 813 O O . LEU A 1 96 ? -6.287 9.235 -0.848 1.00 81.50 96 LEU A O 1
ATOM 817 N N . LEU A 1 97 ? -8.476 8.959 -0.468 1.00 83.12 97 LEU A N 1
ATOM 818 C CA . LEU A 1 97 ? -8.819 8.619 -1.857 1.00 83.12 97 LEU A CA 1
ATOM 819 C C . LEU A 1 97 ? -8.312 9.651 -2.867 1.00 83.12 97 LEU A C 1
ATOM 821 O O . LEU A 1 97 ? -7.738 9.263 -3.880 1.00 83.12 97 LEU A O 1
ATOM 825 N N . ASN A 1 98 ? -8.488 10.942 -2.577 1.00 82.06 98 ASN A N 1
ATOM 826 C CA . ASN A 1 98 ? -8.107 12.015 -3.497 1.00 82.06 98 ASN A CA 1
ATOM 827 C C . ASN A 1 98 ? -6.587 12.057 -3.707 1.00 82.06 98 ASN A C 1
ATOM 829 O O . ASN A 1 98 ? -6.122 12.063 -4.840 1.00 82.06 98 ASN A O 1
ATOM 833 N N . GLN A 1 99 ? -5.820 11.999 -2.615 1.00 81.81 99 GLN A N 1
ATOM 834 C CA . GLN A 1 99 ? -4.353 12.031 -2.647 1.00 81.81 99 GLN A CA 1
ATOM 835 C C . GLN A 1 99 ? -3.783 10.797 -3.351 1.00 81.81 99 GLN A C 1
ATOM 837 O O . GLN A 1 99 ? -2.851 10.882 -4.143 1.00 81.81 99 GLN A O 1
ATOM 842 N N . VAL A 1 100 ? -4.367 9.629 -3.081 1.00 85.00 100 VAL A N 1
ATOM 843 C CA . VAL A 1 100 ? -3.942 8.373 -3.698 1.00 85.00 100 VAL A CA 1
ATOM 844 C C . VAL A 1 100 ? -4.293 8.342 -5.190 1.00 85.00 100 VAL A C 1
ATOM 846 O O . VAL A 1 100 ? -3.509 7.829 -5.981 1.00 85.00 100 VAL A O 1
ATOM 849 N N . SER A 1 101 ? -5.433 8.915 -5.588 1.00 83.19 101 SER A N 1
ATOM 850 C CA . SER A 1 101 ? -5.821 9.047 -6.998 1.00 83.19 101 SER A CA 1
ATOM 851 C C . SER A 1 101 ? -4.891 9.982 -7.771 1.00 83.19 101 SER A C 1
ATOM 853 O O . SER A 1 101 ? -4.588 9.720 -8.930 1.00 83.19 101 SER A O 1
ATOM 855 N N . GLU A 1 102 ? -4.417 11.056 -7.142 1.00 83.75 102 GLU A N 1
ATOM 856 C CA . GLU A 1 102 ? -3.438 11.963 -7.746 1.00 83.75 102 GLU A CA 1
AT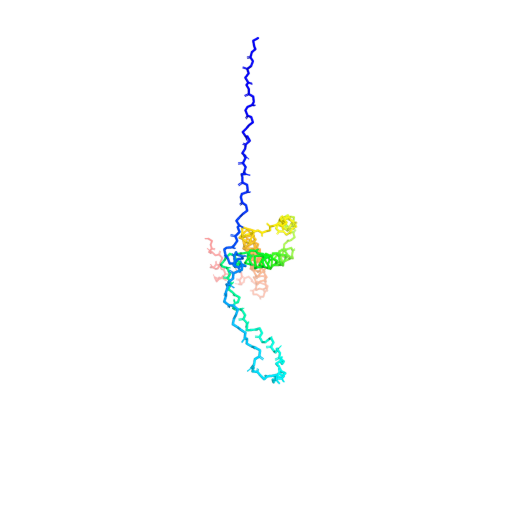OM 857 C C . GLU A 1 102 ? -2.089 11.262 -7.963 1.00 83.75 102 GLU A C 1
ATOM 859 O O . GLU A 1 102 ? -1.497 11.357 -9.038 1.00 83.75 102 GLU A O 1
ATOM 864 N N . ILE A 1 103 ? -1.642 10.472 -6.980 1.00 84.06 103 ILE A N 1
ATOM 865 C CA . ILE A 1 103 ? -0.435 9.641 -7.106 1.00 84.06 103 ILE A CA 1
ATOM 866 C C . ILE A 1 103 ? -0.600 8.599 -8.217 1.00 84.06 103 ILE A C 1
ATOM 868 O O . ILE A 1 103 ? 0.343 8.368 -8.967 1.00 84.06 103 ILE A O 1
ATOM 872 N N . GLU A 1 104 ? -1.777 7.981 -8.341 1.00 85.56 104 GLU A N 1
ATOM 873 C CA . GLU A 1 104 ? -2.081 7.041 -9.425 1.00 85.56 104 GLU A CA 1
ATOM 874 C C . GLU A 1 104 ? -1.920 7.709 -10.793 1.00 85.56 104 GLU A C 1
ATOM 876 O O . GLU A 1 104 ? -1.171 7.216 -11.632 1.00 85.56 104 GLU A O 1
ATOM 881 N N . HIS A 1 105 ? -2.538 8.873 -10.987 1.00 86.19 105 HIS A N 1
ATOM 882 C CA . HIS A 1 105 ? -2.445 9.626 -12.234 1.00 86.19 105 HIS A CA 1
ATOM 883 C C . HIS A 1 105 ? -0.986 9.972 -12.589 1.00 86.19 105 HIS A C 1
ATOM 885 O O . HIS A 1 105 ? -0.530 9.706 -13.701 1.00 86.19 105 HIS A O 1
ATOM 891 N N . ILE A 1 106 ? -0.205 10.482 -11.630 1.00 83.31 106 ILE A N 1
ATOM 892 C CA . ILE A 1 106 ? 1.199 10.865 -11.861 1.00 83.31 106 ILE A CA 1
ATOM 893 C C . ILE A 1 106 ? 2.092 9.640 -12.114 1.00 83.31 106 ILE A C 1
ATOM 895 O O . ILE A 1 106 ? 2.913 9.642 -13.028 1.00 83.31 106 ILE A O 1
ATOM 899 N N . ALA A 1 107 ? 1.967 8.591 -11.298 1.00 79.38 107 ALA A N 1
ATOM 900 C CA . ALA A 1 107 ? 2.888 7.455 -11.324 1.00 79.38 107 ALA A CA 1
ATOM 901 C C . ALA A 1 107 ? 2.529 6.389 -12.368 1.00 79.38 107 ALA A C 1
ATOM 903 O O . ALA A 1 107 ? 3.375 5.556 -12.684 1.00 79.38 107 ALA A O 1
ATOM 904 N N . VAL A 1 108 ? 1.292 6.368 -12.868 1.00 79.75 108 VAL A N 1
ATOM 905 C CA . VAL A 1 108 ? 0.796 5.320 -13.771 1.00 79.75 108 VAL A CA 1
ATOM 906 C C . VAL A 1 108 ? 0.388 5.886 -15.124 1.00 79.75 108 VAL A C 1
ATOM 908 O O . VAL A 1 108 ? 0.752 5.315 -16.150 1.00 79.75 108 VAL A O 1
ATOM 911 N N . GLU A 1 109 ? -0.382 6.972 -15.138 1.00 78.19 109 GLU A N 1
ATOM 912 C CA . GLU A 1 109 ? -0.995 7.490 -16.368 1.00 78.19 109 GLU A CA 1
ATOM 913 C C . GLU A 1 109 ? -0.069 8.461 -17.107 1.00 78.19 109 GLU A C 1
ATOM 915 O O . GLU A 1 109 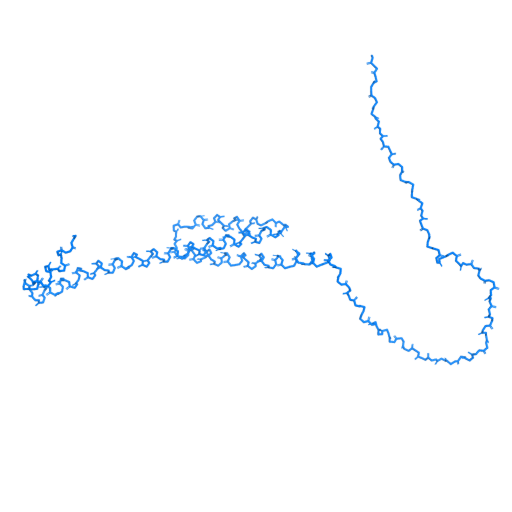? -0.052 8.483 -18.334 1.00 78.19 109 GLU A O 1
ATOM 920 N N . GLN A 1 110 ? 0.768 9.200 -16.376 1.00 81.38 110 GLN A N 1
ATOM 921 C CA . GLN A 1 110 ? 1.725 10.161 -16.935 1.00 81.38 110 GLN A CA 1
ATOM 922 C C . GLN A 1 110 ? 3.125 9.577 -17.191 1.00 81.38 110 GLN A C 1
ATOM 924 O O . GLN A 1 110 ? 4.121 10.304 -17.172 1.00 81.38 110 GLN A O 1
ATOM 929 N N . LEU A 1 111 ? 3.238 8.268 -17.447 1.00 80.25 111 LEU A N 1
ATOM 930 C CA . LEU A 1 111 ? 4.529 7.690 -17.820 1.00 80.25 111 LEU A CA 1
ATOM 931 C C . LEU A 1 111 ? 4.996 8.231 -19.184 1.00 80.25 111 LEU A C 1
ATOM 933 O O . LEU A 1 111 ? 4.232 8.189 -20.150 1.00 80.25 111 LEU A O 1
ATOM 937 N N . PRO A 1 112 ? 6.253 8.690 -19.313 1.00 79.62 112 PRO A N 1
ATOM 938 C CA . PRO A 1 112 ? 6.760 9.154 -20.595 1.00 79.62 112 PRO A CA 1
ATOM 939 C C . PRO A 1 112 ? 6.904 7.999 -21.585 1.00 79.62 112 PRO A C 1
ATOM 941 O O . PRO A 1 112 ? 7.214 6.868 -21.212 1.00 79.62 112 PRO A O 1
ATOM 944 N N . GLU A 1 113 ? 6.771 8.317 -22.874 1.00 77.62 113 GLU A N 1
ATOM 945 C CA . GLU A 1 113 ? 6.846 7.352 -23.981 1.00 77.62 113 GLU A CA 1
ATOM 946 C C . GLU A 1 113 ? 8.173 6.566 -24.006 1.00 77.62 113 GLU A C 1
ATOM 948 O O . GLU A 1 113 ? 8.227 5.407 -24.423 1.00 77.62 113 GLU A O 1
ATOM 953 N N . LYS A 1 114 ? 9.257 7.182 -23.517 1.00 80.06 114 LYS A N 1
ATOM 954 C CA . LYS A 1 114 ? 10.591 6.576 -23.407 1.00 80.06 114 LYS A CA 1
ATOM 955 C C . LYS A 1 114 ? 11.043 6.538 -21.948 1.00 80.06 114 LYS A C 1
ATOM 957 O O . LYS A 1 114 ? 11.787 7.420 -21.511 1.00 80.06 114 LYS A O 1
ATOM 962 N N . PRO A 1 115 ? 10.606 5.534 -21.176 1.00 81.62 115 PRO A N 1
ATOM 963 C CA . PRO A 1 115 ? 11.000 5.434 -19.788 1.00 81.62 115 PRO A CA 1
ATOM 964 C C . PRO A 1 115 ? 12.443 4.923 -19.669 1.00 81.62 115 PRO A C 1
ATOM 966 O O . PRO A 1 115 ? 12.811 3.900 -20.241 1.00 81.62 115 PRO A O 1
ATOM 969 N N . GLY A 1 116 ? 13.263 5.658 -18.920 1.00 84.69 116 GLY A N 1
ATOM 970 C CA . GLY A 1 116 ? 14.645 5.288 -18.592 1.00 84.69 116 GLY A CA 1
ATOM 971 C C . GLY A 1 116 ? 14.830 4.836 -17.141 1.00 84.69 116 GLY A C 1
ATOM 972 O O . GLY A 1 116 ? 13.886 4.834 -16.350 1.00 84.69 116 GLY A O 1
ATOM 973 N N . ILE A 1 117 ? 16.076 4.539 -16.759 1.00 86.25 117 ILE A N 1
ATOM 974 C CA . ILE A 1 117 ? 16.439 4.017 -15.426 1.00 86.25 117 ILE A CA 1
ATOM 975 C C . ILE A 1 117 ? 15.984 4.912 -14.259 1.00 86.25 117 ILE A C 1
ATOM 977 O O . ILE A 1 117 ? 15.628 4.422 -13.191 1.00 86.25 117 ILE A O 1
ATOM 981 N N . TYR A 1 118 ? 15.925 6.229 -14.471 1.00 87.94 118 TYR A N 1
ATOM 982 C CA . TYR A 1 118 ? 15.424 7.180 -13.476 1.00 87.94 118 TYR A CA 1
ATOM 983 C C . TYR A 1 118 ? 13.972 6.887 -13.064 1.00 87.94 118 TYR A C 1
ATOM 985 O O . TYR A 1 118 ? 13.631 6.976 -11.886 1.00 87.94 118 TYR A O 1
ATOM 993 N N . HIS A 1 119 ? 13.130 6.475 -14.014 1.00 88.50 119 HIS A N 1
ATOM 994 C CA . HIS A 1 119 ? 11.718 6.194 -13.761 1.00 88.50 119 HIS A CA 1
ATOM 995 C C . HIS A 1 119 ? 11.547 4.937 -12.914 1.00 88.50 119 HIS A C 1
ATOM 997 O O . HIS A 1 119 ? 10.689 4.916 -12.039 1.00 88.50 119 HIS A O 1
ATOM 1003 N N . VAL A 1 120 ? 12.411 3.932 -13.098 1.00 90.81 120 VAL A N 1
ATOM 1004 C CA . VAL A 1 120 ? 12.469 2.765 -12.203 1.00 90.81 120 VAL A CA 1
ATOM 1005 C C . VAL A 1 120 ? 12.681 3.238 -10.769 1.00 90.81 120 VAL A C 1
ATOM 1007 O O . VAL A 1 120 ? 11.897 2.910 -9.884 1.00 90.81 120 VAL A O 1
ATOM 1010 N N . ARG A 1 121 ? 13.697 4.081 -10.546 1.00 90.12 121 ARG A N 1
ATOM 1011 C CA . ARG A 1 121 ? 14.029 4.562 -9.203 1.00 90.12 121 ARG A CA 1
ATOM 1012 C C . ARG A 1 121 ? 12.919 5.409 -8.590 1.00 90.12 121 ARG A C 1
ATOM 1014 O O . ARG A 1 121 ? 12.627 5.273 -7.405 1.00 90.12 121 ARG A O 1
ATOM 1021 N N . PHE A 1 122 ? 12.305 6.274 -9.388 1.00 90.00 122 PHE A N 1
ATOM 1022 C CA . PHE A 1 122 ? 11.150 7.057 -8.965 1.00 90.00 122 PHE A CA 1
ATOM 1023 C C . PHE A 1 122 ? 9.998 6.149 -8.508 1.00 90.00 122 PHE A C 1
ATOM 1025 O O . PHE A 1 122 ? 9.517 6.295 -7.385 1.00 90.00 122 PHE A O 1
ATOM 1032 N N . LEU A 1 123 ? 9.614 5.164 -9.325 1.00 92.19 123 LEU A N 1
ATOM 1033 C CA . LEU A 1 123 ? 8.531 4.230 -9.005 1.00 92.19 123 LEU A CA 1
ATOM 1034 C C . LEU A 1 123 ? 8.850 3.374 -7.770 1.00 92.19 123 LEU A C 1
ATOM 1036 O O . LEU A 1 123 ? 7.973 3.157 -6.937 1.00 92.19 123 LEU A O 1
ATOM 1040 N N . GLU A 1 124 ? 10.102 2.947 -7.585 1.00 92.88 124 GLU A N 1
ATOM 1041 C CA . GLU A 1 124 ? 10.539 2.266 -6.357 1.00 92.88 124 GLU A CA 1
ATOM 1042 C C . GLU A 1 124 ? 10.317 3.123 -5.104 1.00 92.88 124 GLU A C 1
ATOM 1044 O O . GLU A 1 124 ? 9.872 2.620 -4.070 1.00 92.88 124 GLU A O 1
ATOM 1049 N N . ILE A 1 125 ? 10.643 4.416 -5.177 1.00 91.94 125 ILE A N 1
ATOM 1050 C CA . ILE A 1 125 ? 10.459 5.350 -4.061 1.00 91.94 125 ILE A CA 1
ATOM 1051 C C . ILE A 1 125 ? 8.968 5.532 -3.775 1.00 91.94 125 ILE A C 1
ATOM 1053 O O . ILE A 1 125 ? 8.558 5.421 -2.619 1.00 91.94 125 ILE A O 1
ATOM 1057 N N . VAL A 1 126 ? 8.153 5.738 -4.814 1.00 91.56 126 VAL A N 1
ATOM 1058 C CA . VAL A 1 126 ? 6.691 5.848 -4.687 1.00 91.56 126 VAL A CA 1
ATOM 1059 C C . VAL A 1 126 ? 6.115 4.601 -4.016 1.00 91.56 126 VAL A C 1
ATOM 1061 O O . VAL A 1 126 ? 5.381 4.715 -3.034 1.00 91.56 126 VAL A O 1
ATOM 1064 N N . LEU A 1 127 ? 6.503 3.408 -4.472 1.00 94.38 127 LEU A N 1
ATOM 1065 C CA . LEU A 1 127 ? 6.048 2.147 -3.892 1.00 94.38 127 LEU A CA 1
ATOM 1066 C C . LEU A 1 127 ? 6.406 2.036 -2.401 1.00 94.38 127 LEU A C 1
ATOM 1068 O O . LEU A 1 127 ? 5.551 1.684 -1.588 1.00 94.38 127 LEU A O 1
ATOM 1072 N N . ARG A 1 128 ? 7.643 2.377 -2.015 1.00 93.50 128 ARG A N 1
ATOM 1073 C CA . ARG A 1 128 ? 8.085 2.350 -0.606 1.00 93.50 128 ARG A CA 1
ATOM 1074 C C . ARG A 1 128 ? 7.296 3.318 0.274 1.00 93.50 128 ARG A C 1
ATOM 1076 O O . ARG A 1 128 ? 6.969 2.984 1.417 1.00 93.50 128 ARG A O 1
ATOM 1083 N N . ILE A 1 129 ? 6.990 4.507 -0.245 1.00 90.75 129 ILE A N 1
ATOM 1084 C CA . ILE A 1 129 ? 6.179 5.505 0.460 1.00 90.75 129 ILE A CA 1
ATOM 1085 C C . ILE A 1 129 ? 4.761 4.967 0.673 1.00 90.75 129 ILE A C 1
ATOM 1087 O O . ILE A 1 129 ? 4.264 5.010 1.797 1.00 90.75 129 ILE A O 1
ATOM 1091 N N . LEU A 1 130 ? 4.136 4.399 -0.363 1.00 91.38 130 LEU A N 1
ATOM 1092 C CA . LEU A 1 130 ? 2.787 3.832 -0.272 1.00 91.38 130 LEU A CA 1
ATOM 1093 C C . LEU A 1 130 ? 2.715 2.663 0.723 1.00 91.38 130 LEU A C 1
ATOM 1095 O O . LEU A 1 130 ? 1.824 2.627 1.572 1.00 91.38 130 LEU A O 1
ATOM 1099 N N . GLN A 1 131 ? 3.697 1.759 0.703 1.00 93.88 131 GLN A N 1
ATOM 1100 C CA . GLN A 1 131 ? 3.783 0.659 1.670 1.00 93.88 131 GLN A CA 1
ATOM 1101 C C . GLN A 1 131 ? 3.902 1.163 3.113 1.00 93.88 131 GLN A C 1
ATOM 1103 O O . GLN A 1 131 ? 3.215 0.666 4.011 1.00 93.88 131 GLN A O 1
ATOM 1108 N N . SER A 1 132 ? 4.747 2.174 3.329 1.00 91.12 132 SER A N 1
ATOM 1109 C CA . SER A 1 132 ? 4.937 2.807 4.639 1.00 91.12 132 SER A CA 1
ATOM 1110 C C . SER A 1 132 ? 3.663 3.512 5.113 1.00 91.12 132 SER A C 1
ATOM 1112 O O . SER A 1 132 ? 3.302 3.436 6.288 1.00 91.12 132 SER A O 1
ATOM 1114 N N . LEU A 1 133 ? 2.946 4.169 4.197 1.00 89.69 133 LEU A N 1
ATOM 1115 C CA . LEU A 1 133 ? 1.658 4.798 4.471 1.00 89.69 133 LEU A CA 1
ATOM 1116 C C . LEU A 1 133 ? 0.620 3.757 4.912 1.00 89.69 133 LEU A C 1
ATOM 1118 O O . LEU A 1 133 ? -0.012 3.928 5.956 1.00 89.69 133 LEU A O 1
ATOM 1122 N N . ARG A 1 134 ? 0.488 2.641 4.183 1.00 90.75 134 ARG A N 1
ATOM 1123 C CA . ARG A 1 134 ? -0.438 1.554 4.540 1.00 90.75 134 ARG A CA 1
ATOM 1124 C C . ARG A 1 134 ? -0.156 0.988 5.932 1.00 90.75 134 ARG A C 1
ATOM 1126 O O . ARG A 1 134 ? -1.095 0.773 6.699 1.00 90.75 134 ARG A O 1
ATOM 1133 N N . GLN A 1 135 ? 1.114 0.757 6.269 1.00 90.44 135 GLN A N 1
ATOM 1134 C CA . GLN A 1 135 ? 1.507 0.262 7.595 1.00 90.44 135 GLN A CA 1
ATOM 1135 C C . GLN A 1 135 ? 1.046 1.212 8.706 1.00 90.44 135 GLN A C 1
ATOM 1137 O O . GLN A 1 135 ? 0.366 0.782 9.638 1.00 90.44 135 GLN A O 1
ATOM 1142 N N . LYS A 1 136 ? 1.294 2.518 8.552 1.00 88.88 136 LYS A N 1
ATOM 1143 C CA . LYS A 1 136 ? 0.873 3.540 9.525 1.00 88.88 136 LYS A CA 1
ATOM 1144 C C . LYS A 1 136 ? -0.649 3.618 9.696 1.00 88.88 136 LYS A C 1
ATOM 1146 O O . LYS A 1 136 ? -1.132 3.816 10.812 1.00 88.88 136 LYS A O 1
ATOM 1151 N N . ILE A 1 137 ? -1.421 3.422 8.622 1.00 88.69 137 ILE A N 1
ATOM 1152 C CA . ILE A 1 137 ? -2.894 3.343 8.692 1.00 88.69 137 ILE A CA 1
ATOM 1153 C C . ILE A 1 137 ? -3.341 2.113 9.501 1.00 88.69 137 ILE A C 1
ATOM 1155 O O . ILE A 1 137 ? -4.277 2.190 10.296 1.00 88.69 137 ILE A O 1
ATOM 1159 N N . GLY A 1 138 ? -2.683 0.965 9.320 1.00 85.06 138 GLY A N 1
ATOM 1160 C CA . GLY A 1 138 ? -2.980 -0.249 10.086 1.00 85.06 138 GLY A CA 1
ATOM 1161 C C . GLY A 1 138 ? -2.656 -0.109 11.578 1.00 85.06 138 GLY A C 1
ATOM 1162 O O . GLY A 1 138 ? -3.457 -0.490 12.439 1.00 85.06 138 GLY A O 1
ATOM 1163 N N . GLU A 1 139 ? -1.503 0.479 11.891 1.00 86.44 139 GLU A N 1
ATOM 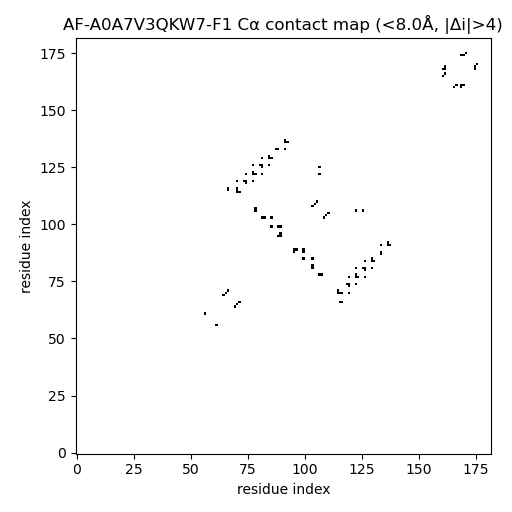1164 C CA . GLU A 1 139 ? -1.045 0.722 13.263 1.00 86.44 139 GLU A CA 1
ATOM 1165 C C . GLU A 1 139 ? -1.990 1.658 14.025 1.00 86.44 139 GLU A C 1
ATOM 1167 O O . GLU A 1 139 ? -2.416 1.335 15.138 1.00 86.44 139 GLU A O 1
ATOM 1172 N N . SER A 1 140 ? -2.390 2.777 13.411 1.00 80.81 140 SER A N 1
ATOM 1173 C CA . SER A 1 140 ? -3.279 3.759 14.045 1.00 80.81 140 SER A CA 1
ATOM 1174 C C . SER A 1 140 ? -4.648 3.162 14.390 1.00 80.81 140 SER A C 1
ATOM 1176 O O . SER A 1 140 ? -5.143 3.341 15.507 1.00 80.81 140 SER A O 1
ATOM 1178 N N . LYS A 1 141 ? -5.231 2.360 13.489 1.00 80.75 141 LYS A N 1
ATOM 1179 C CA . LYS A 1 141 ? -6.486 1.631 13.741 1.00 80.75 141 LYS A CA 1
ATOM 1180 C C . LYS A 1 141 ? -6.357 0.611 14.864 1.00 80.75 141 LYS A C 1
ATOM 1182 O O . LYS A 1 141 ? -7.263 0.491 15.691 1.00 80.75 141 LYS A O 1
ATOM 1187 N N . THR A 1 142 ? -5.245 -0.117 14.908 1.00 84.69 142 THR A N 1
ATOM 1188 C CA . THR A 1 142 ? -4.982 -1.117 15.951 1.00 84.69 142 THR A CA 1
ATOM 1189 C C . THR A 1 142 ? -4.871 -0.450 17.316 1.00 84.69 142 THR A C 1
ATOM 1191 O O . THR A 1 142 ? -5.499 -0.895 18.280 1.00 84.69 142 THR A O 1
ATOM 1194 N N . TRP A 1 143 ? -4.139 0.662 17.391 1.00 81.44 143 TRP A N 1
ATOM 1195 C CA . TRP A 1 143 ? -3.975 1.426 18.622 1.00 81.44 143 TRP A CA 1
ATOM 1196 C C . TRP A 1 143 ? -5.303 2.021 19.109 1.00 81.44 143 TRP A C 1
ATOM 1198 O O . TRP A 1 143 ? -5.670 1.856 20.275 1.00 81.44 143 TRP A O 1
ATOM 1208 N N . LEU A 1 144 ? -6.090 2.610 18.202 1.00 78.94 144 LEU A N 1
ATOM 1209 C CA . LEU A 1 144 ? -7.426 3.121 18.510 1.00 78.94 144 LEU A CA 1
ATOM 1210 C C . LEU A 1 144 ? -8.368 2.005 18.992 1.00 78.94 144 LEU A C 1
ATOM 1212 O O . LEU A 1 144 ? -9.066 2.165 19.995 1.00 78.94 144 LEU A O 1
ATOM 1216 N N . SER A 1 145 ? -8.363 0.849 18.325 1.00 83.75 145 SER A N 1
ATOM 1217 C CA . SER A 1 145 ? -9.148 -0.324 18.727 1.00 83.75 145 SER A CA 1
ATOM 1218 C C . SER A 1 145 ? -8.755 -0.818 20.1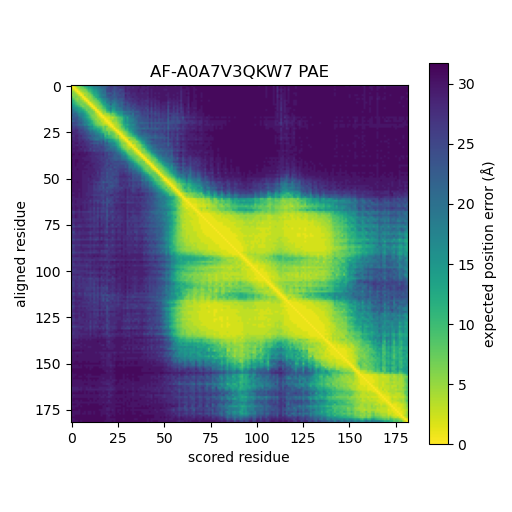21 1.00 83.75 145 SER A C 1
ATOM 1220 O O . SER A 1 145 ? -9.622 -1.061 20.966 1.00 83.75 145 SER A O 1
ATOM 1222 N N . ALA A 1 146 ? -7.453 -0.885 20.415 1.00 84.25 146 ALA A N 1
ATOM 1223 C CA . ALA A 1 146 ? -6.949 -1.244 21.736 1.00 84.25 146 ALA A CA 1
ATOM 1224 C C . ALA A 1 146 ? -7.408 -0.243 22.810 1.00 84.25 146 ALA A C 1
ATOM 1226 O O . ALA A 1 146 ? -7.850 -0.655 23.888 1.00 84.25 146 ALA A O 1
ATOM 1227 N N . MET A 1 147 ? -7.376 1.059 22.512 1.00 77.19 147 MET A N 1
ATOM 1228 C CA . MET A 1 147 ? -7.840 2.112 23.417 1.00 77.19 147 MET A CA 1
ATOM 1229 C C . MET A 1 147 ? -9.350 2.010 23.687 1.00 77.19 147 MET A C 1
ATOM 1231 O O . MET A 1 147 ? -9.779 2.008 24.845 1.00 77.19 147 MET A O 1
ATOM 1235 N N . ILE A 1 148 ? -10.163 1.841 22.639 1.00 80.69 148 ILE A N 1
ATOM 1236 C CA . ILE A 1 148 ? -11.617 1.658 22.754 1.00 80.69 148 ILE A CA 1
ATOM 1237 C C . ILE A 1 148 ? -11.941 0.378 23.535 1.00 80.69 148 ILE A C 1
ATOM 1239 O O . ILE A 1 148 ? -12.801 0.396 24.417 1.00 80.69 148 ILE A O 1
ATOM 1243 N N . SER A 1 149 ? -11.248 -0.727 23.254 1.00 82.44 149 SER A N 1
ATOM 1244 C CA . SER A 1 149 ? -11.424 -2.009 23.945 1.00 82.44 149 SER A CA 1
ATOM 1245 C C . SER A 1 149 ? -11.117 -1.890 25.439 1.00 82.44 149 SER A C 1
ATOM 1247 O O . SER A 1 149 ? -11.933 -2.296 26.271 1.00 82.44 149 SER A O 1
ATOM 1249 N N . ARG A 1 150 ? -10.003 -1.239 25.810 1.00 77.56 150 ARG A N 1
ATOM 1250 C CA . ARG A 1 150 ? -9.689 -0.946 27.219 1.00 77.56 150 ARG A CA 1
ATOM 1251 C C . ARG A 1 150 ? -10.774 -0.090 27.872 1.00 77.56 150 ARG A C 1
ATOM 1253 O O . ARG A 1 150 ? -11.224 -0.433 28.964 1.00 77.56 150 ARG A O 1
ATOM 1260 N N . LYS A 1 151 ? -11.245 0.975 27.210 1.00 75.12 151 LYS A N 1
ATOM 1261 C CA . LYS A 1 151 ? -12.327 1.832 27.731 1.00 75.12 151 LYS A CA 1
ATOM 1262 C C . LYS A 1 151 ? -13.612 1.032 27.986 1.00 75.12 151 LYS A C 1
ATOM 1264 O O . LYS A 1 151 ? -14.184 1.123 29.070 1.00 75.12 151 LYS A O 1
ATOM 1269 N N . LYS A 1 152 ? -14.037 0.204 27.023 1.00 74.25 152 LYS A N 1
ATOM 1270 C CA . LYS A 1 152 ? -15.237 -0.648 27.129 1.00 74.25 152 LYS A CA 1
ATOM 1271 C C . LYS A 1 152 ? -15.128 -1.670 28.269 1.00 74.25 152 LYS A C 1
ATOM 1273 O O . LYS A 1 152 ? -16.094 -1.873 29.008 1.00 74.25 152 LYS A O 1
ATOM 1278 N N . LYS A 1 153 ? -13.956 -2.288 28.451 1.00 73.31 153 LYS A N 1
ATOM 1279 C CA . LYS A 1 153 ? -13.716 -3.274 29.520 1.00 73.31 153 LYS A CA 1
ATOM 1280 C C . LYS A 1 153 ? -13.681 -2.644 30.917 1.00 73.31 153 LYS A C 1
ATOM 1282 O O . LYS A 1 153 ? -14.228 -3.233 31.844 1.00 73.31 153 LYS A O 1
ATOM 1287 N N . ARG A 1 154 ? -13.114 -1.438 31.071 1.00 68.94 154 ARG A N 1
ATOM 1288 C CA . ARG A 1 154 ? -13.069 -0.733 32.371 1.00 68.94 154 ARG A CA 1
ATOM 1289 C C . ARG A 1 154 ? -14.463 -0.438 32.924 1.00 68.94 154 ARG A C 1
ATOM 1291 O O . ARG A 1 154 ? -14.683 -0.625 34.113 1.00 68.94 154 ARG A O 1
ATOM 1298 N N . GLY A 1 155 ? -15.399 -0.016 32.072 1.00 70.44 155 GLY A N 1
ATOM 1299 C CA . GLY A 1 155 ? -16.779 0.245 32.491 1.00 70.44 155 GLY A CA 1
ATOM 1300 C C . GLY A 1 155 ? -17.574 -1.034 32.759 1.00 70.44 155 GLY A C 1
ATOM 1301 O O . GLY A 1 155 ? -18.218 -1.147 33.793 1.00 70.44 155 GLY A O 1
ATOM 1302 N N . SER A 1 156 ? -17.503 -2.020 31.860 1.00 74.06 156 SER A N 1
ATOM 1303 C CA . SER A 1 156 ? -18.341 -3.228 31.937 1.00 74.06 156 SER A CA 1
ATOM 1304 C C . SER A 1 156 ? -17.943 -4.191 33.055 1.00 74.06 156 SER A C 1
ATOM 1306 O O . SER A 1 156 ? -18.819 -4.666 33.773 1.00 74.06 156 SER A O 1
ATOM 1308 N N . LEU A 1 157 ? -16.645 -4.455 33.243 1.00 78.62 157 LEU A N 1
ATOM 1309 C CA . LEU A 1 157 ? -16.181 -5.374 34.285 1.00 78.62 157 LEU A CA 1
ATOM 1310 C C . LEU A 1 157 ? -16.435 -4.793 35.680 1.00 78.62 157 LEU A C 1
ATOM 1312 O O . LEU A 1 157 ? -16.946 -5.488 36.554 1.00 78.62 157 LEU A O 1
ATOM 1316 N N . PHE A 1 158 ? -16.131 -3.503 35.861 1.00 81.00 158 PHE A N 1
ATOM 1317 C CA . PHE A 1 158 ? -16.402 -2.803 37.112 1.00 81.00 158 PHE A CA 1
ATOM 1318 C C . PHE A 1 158 ? -17.901 -2.816 37.424 1.00 81.00 158 PHE A C 1
ATOM 1320 O O . PHE A 1 158 ? -18.288 -3.236 38.506 1.00 81.00 158 PHE A O 1
ATOM 1327 N N . LEU A 1 159 ? -18.755 -2.456 36.459 1.00 82.69 159 LEU A N 1
ATOM 1328 C CA . LEU A 1 159 ? -20.204 -2.431 36.663 1.00 82.69 159 LEU A CA 1
ATOM 1329 C C . LEU A 1 159 ? -20.778 -3.828 36.956 1.00 82.69 159 LEU A C 1
ATOM 1331 O O . LEU A 1 159 ? -21.639 -3.966 37.821 1.00 82.69 159 LEU A O 1
ATOM 1335 N N . ALA A 1 160 ? -20.296 -4.872 36.273 1.00 85.00 160 ALA A N 1
ATOM 1336 C CA . ALA A 1 160 ? -20.722 -6.252 36.509 1.00 85.00 160 ALA A CA 1
ATOM 1337 C C . ALA A 1 160 ? -20.326 -6.748 37.910 1.00 85.00 160 ALA A C 1
ATOM 1339 O O . ALA A 1 160 ? -21.136 -7.360 38.609 1.00 85.00 160 ALA A O 1
ATOM 1340 N N . LEU A 1 161 ? -19.101 -6.452 38.347 1.00 85.19 161 LEU A N 1
ATOM 1341 C CA . LEU A 1 161 ? -18.606 -6.847 39.664 1.00 85.19 161 LEU A CA 1
ATOM 1342 C C . LEU A 1 161 ? -19.244 -6.026 40.789 1.00 85.19 161 LEU A C 1
ATOM 1344 O O . LEU A 1 161 ? -19.624 -6.611 41.799 1.00 85.19 161 LEU A O 1
ATOM 1348 N N . SER A 1 162 ? -19.459 -4.722 40.600 1.00 86.56 162 SER A N 1
ATOM 1349 C CA . SER A 1 162 ? -20.197 -3.877 41.547 1.00 86.56 162 SER A CA 1
ATOM 1350 C C . SER A 1 162 ? -21.658 -4.304 41.682 1.00 86.56 162 SER A C 1
ATOM 1352 O O . SER A 1 162 ? -22.190 -4.269 42.784 1.00 86.56 162 SER A O 1
ATOM 1354 N N . LYS A 1 163 ? -22.310 -4.772 40.605 1.00 87.25 163 LYS A N 1
ATOM 1355 C CA . LYS A 1 163 ? -23.657 -5.363 40.696 1.00 87.25 163 LYS A CA 1
ATOM 1356 C C . LYS A 1 163 ? -23.668 -6.664 41.503 1.00 87.25 163 LYS A C 1
ATOM 1358 O O . LYS A 1 163 ? -24.567 -6.862 42.308 1.00 87.25 163 LYS A O 1
ATOM 1363 N N . LYS A 1 164 ? -22.683 -7.548 41.300 1.00 89.56 164 LYS A N 1
ATOM 1364 C CA . LYS A 1 164 ? -22.634 -8.865 41.962 1.00 89.56 164 LYS A CA 1
ATOM 1365 C C . LYS A 1 164 ? -22.188 -8.794 43.426 1.00 89.56 164 LYS A C 1
ATOM 1367 O O . LYS A 1 164 ? -22.709 -9.523 44.258 1.00 89.56 164 LYS A O 1
ATOM 1372 N N . LYS A 1 165 ? -21.180 -7.973 43.720 1.00 88.75 165 LYS A N 1
ATOM 1373 C CA . LYS A 1 165 ? -20.524 -7.877 45.036 1.00 88.75 165 LYS A CA 1
ATOM 1374 C C . LYS A 1 165 ? -20.922 -6.621 45.822 1.00 88.75 165 LYS A C 1
ATOM 1376 O O . LYS A 1 165 ? -20.450 -6.425 46.937 1.00 88.75 165 LYS A O 1
ATOM 1381 N N . GLY A 1 166 ? -21.755 -5.757 45.245 1.00 86.00 166 GLY A N 1
ATOM 1382 C CA . GLY A 1 166 ? -22.234 -4.542 45.893 1.00 86.00 166 GLY A CA 1
ATOM 1383 C C . GLY A 1 166 ? -21.124 -3.539 46.221 1.00 86.00 166 GLY A C 1
ATOM 1384 O O . GLY A 1 166 ? -20.076 -3.469 45.570 1.00 86.00 166 GLY A O 1
ATOM 1385 N N . THR A 1 167 ? -21.361 -2.750 47.268 1.00 85.75 167 THR A N 1
ATOM 1386 C CA . THR A 1 167 ? -20.457 -1.698 47.759 1.00 85.75 167 THR A CA 1
ATOM 1387 C C . THR A 1 167 ? -19.122 -2.243 48.268 1.00 85.75 167 THR A C 1
ATOM 1389 O O . THR A 1 167 ? -18.111 -1.552 48.152 1.00 85.75 167 THR A O 1
ATOM 1392 N N . GLN A 1 168 ? -19.087 -3.494 48.739 1.00 86.31 168 GLN A N 1
ATOM 1393 C CA . GLN A 1 168 ? -17.872 -4.158 49.224 1.00 86.31 168 GLN A CA 1
ATOM 1394 C C . GLN A 1 168 ? -16.785 -4.242 48.145 1.00 86.31 168 GLN A C 1
ATOM 1396 O O . GLN A 1 168 ? -15.604 -4.068 48.435 1.00 86.31 168 GLN A O 1
ATOM 1401 N N . TYR A 1 169 ? -17.165 -4.459 46.883 1.00 87.00 169 TYR A N 1
ATOM 1402 C CA . TYR A 1 169 ? -16.203 -4.460 45.782 1.00 87.00 169 TYR A CA 1
ATOM 1403 C C . TYR A 1 169 ? -15.681 -3.054 45.482 1.00 87.00 169 TYR A C 1
ATOM 1405 O O . TYR A 1 169 ? -14.471 -2.863 45.393 1.00 87.00 169 TYR A O 1
ATOM 1413 N N . SER A 1 170 ? -16.571 -2.061 45.405 1.00 82.31 170 SER A N 1
ATOM 1414 C CA . SER A 1 170 ? -16.197 -0.666 45.131 1.00 82.31 170 SER A CA 1
ATOM 1415 C C . SER A 1 170 ? -15.267 -0.064 46.195 1.00 82.31 170 SER A C 1
ATOM 1417 O O . SER A 1 170 ? -14.449 0.786 45.855 1.00 82.31 170 SER A O 1
ATOM 1419 N N . LEU A 1 171 ? -15.380 -0.509 47.451 1.00 86.19 171 LEU A N 1
ATOM 1420 C CA . LEU A 1 171 ? -14.562 -0.067 48.588 1.00 86.19 171 LEU A CA 1
ATOM 1421 C C . LEU A 1 171 ? -13.328 -0.944 48.850 1.00 86.19 171 LEU A C 1
ATOM 1423 O O . LEU A 1 171 ? -12.557 -0.628 49.753 1.00 86.19 171 LEU A O 1
ATOM 1427 N N . SER A 1 172 ? -13.119 -2.024 48.092 1.00 89.06 172 SER A N 1
ATOM 1428 C CA . SER A 1 172 ? -11.998 -2.937 48.336 1.00 89.06 172 SER A CA 1
ATOM 1429 C C . SER A 1 172 ? -10.640 -2.239 48.184 1.00 89.06 172 SER A C 1
ATOM 1431 O O . SER A 1 172 ? -10.427 -1.437 47.271 1.00 89.06 172 SER A O 1
ATOM 1433 N N . GLN A 1 173 ? -9.710 -2.562 49.086 1.00 86.56 173 GLN A N 1
ATOM 1434 C CA . G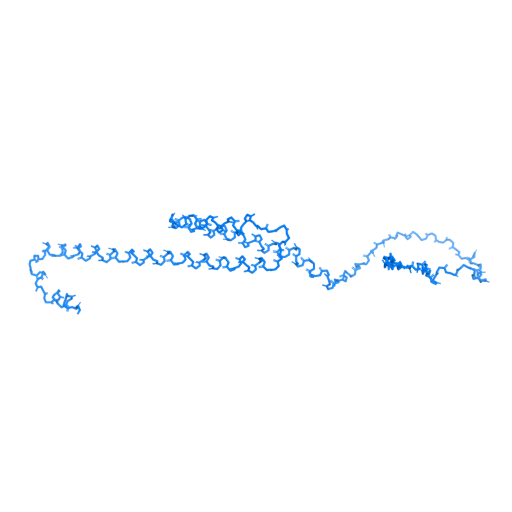LN A 1 173 ? -8.361 -1.982 49.126 1.00 86.56 173 GLN A CA 1
ATOM 1435 C C . GLN A 1 173 ? -7.590 -2.201 47.817 1.00 86.56 173 GLN A C 1
ATOM 1437 O O . GLN A 1 173 ? -6.876 -1.309 47.369 1.00 86.56 173 GLN A O 1
ATOM 1442 N N . GLU A 1 174 ? -7.811 -3.338 47.153 1.00 82.88 174 GLU A N 1
ATOM 1443 C CA . GLU A 1 174 ? -7.235 -3.641 45.837 1.00 82.88 174 GLU A CA 1
ATOM 1444 C C . GLU A 1 174 ? -7.707 -2.677 44.736 1.00 82.88 174 GLU A C 1
ATOM 1446 O O . GLU A 1 174 ? -6.949 -2.309 43.840 1.00 82.88 174 GLU A O 1
ATOM 1451 N N . LEU A 1 175 ? -8.967 -2.237 44.787 1.00 82.38 175 LEU A N 1
ATOM 1452 C CA . LEU A 1 175 ? -9.516 -1.293 43.812 1.00 82.38 175 LEU A CA 1
ATOM 1453 C C . LEU A 1 175 ? -9.061 0.140 44.086 1.00 82.38 175 LEU A C 1
ATOM 1455 O O . LEU A 1 175 ? -8.885 0.912 43.143 1.00 82.38 175 LEU A O 1
ATOM 1459 N N . GLN A 1 176 ? -8.881 0.494 45.359 1.00 82.81 176 GLN A N 1
ATOM 1460 C CA . GLN A 1 176 ? -8.353 1.796 45.756 1.00 82.81 176 GLN A CA 1
ATOM 1461 C C . GLN A 1 176 ? -6.893 1.951 45.314 1.00 82.81 176 GLN A C 1
ATOM 1463 O O . GLN A 1 176 ? -6.567 2.954 44.683 1.00 82.81 176 GLN A O 1
ATOM 1468 N N . SER A 1 177 ? -6.050 0.934 45.527 1.00 83.62 177 SER A N 1
ATOM 1469 C CA . SER A 1 177 ? -4.650 0.950 45.078 1.00 83.62 177 SER A CA 1
ATOM 1470 C C . SER A 1 177 ? -4.517 0.958 43.551 1.00 83.62 177 SER A C 1
ATOM 1472 O O . SER A 1 177 ? -3.697 1.688 43.000 1.00 83.62 177 SER A O 1
ATOM 1474 N N . ALA A 1 178 ? -5.378 0.230 42.830 1.00 78.75 178 ALA A N 1
ATOM 1475 C CA . ALA A 1 178 ? -5.396 0.250 41.365 1.00 78.75 178 ALA A CA 1
ATOM 1476 C C . ALA A 1 178 ? -5.861 1.595 40.764 1.00 78.75 178 ALA A C 1
ATOM 1478 O O . ALA A 1 178 ? -5.612 1.864 39.587 1.00 78.75 178 ALA A O 1
ATOM 1479 N N . ARG A 1 179 ? -6.573 2.427 41.539 1.00 74.31 179 ARG A N 1
ATOM 1480 C CA . ARG A 1 179 ? -7.050 3.760 41.126 1.00 74.31 179 ARG A CA 1
ATOM 1481 C C . ARG A 1 179 ? -6.148 4.901 41.588 1.00 74.31 179 ARG A C 1
ATOM 1483 O O . ARG A 1 179 ? -6.210 5.957 40.972 1.00 74.31 179 ARG A O 1
ATOM 1490 N N . SER A 1 180 ? -5.343 4.704 42.632 1.00 77.69 180 SER A N 1
ATOM 1491 C CA . SER A 1 180 ? -4.485 5.747 43.209 1.00 77.69 180 SER A CA 1
ATOM 1492 C C . SER A 1 180 ? -3.216 6.031 42.403 1.00 77.69 180 SER A C 1
ATOM 1494 O O . SER A 1 180 ? -2.471 6.936 42.757 1.00 77.69 180 SER A O 1
ATOM 1496 N N . VAL A 1 181 ? -2.946 5.266 41.342 1.00 60.56 181 VAL A N 1
ATOM 1497 C CA . VAL A 1 181 ? -1.840 5.537 40.418 1.00 60.56 181 VAL A CA 1
ATOM 1498 C C . VAL A 1 181 ? -2.313 6.573 39.392 1.00 60.56 181 VAL A C 1
ATOM 1500 O O . VAL A 1 181 ? -2.879 6.218 38.354 1.00 60.56 181 VAL A O 1
ATOM 1503 N N . GLN A 1 182 ? -2.127 7.851 39.724 1.00 48.19 182 GLN A N 1
ATOM 1504 C CA . GLN A 1 182 ? -2.184 8.999 38.813 1.00 48.19 182 GLN A CA 1
ATOM 1505 C C . GLN A 1 182 ? -0.834 9.702 38.796 1.00 48.19 182 GLN A C 1
ATOM 1507 O O . GLN A 1 182 ? -0.213 9.786 39.878 1.00 48.19 182 GLN A O 1
#

Foldseek 3Di:
DDDDDDDDDDDDDDDDDDDDPVVPPDDDPDPDDPPDDDPDPDPPPPPPPVPPPPPPCDPVNVVVCCQPPVQVVLLVVLLVLLVVLLVLVVVLDVVCVVVSVVVNCVLPVPQDPRDGPVNSVVSVVSSVVSVVVSVVSVVVVVVVVVVVVVVVCVVVVLVVCCVVVPVCSVPDPVNVVVPPPD

Mean predicted aligned error: 19.22 Å

Radius of gyration: 42.03 Å; Cα contacts (8 Å, |Δi|>4): 59; chains: 1; bounding box: 73×91×118 Å

=== Feature glossary ===
Legend for the data blocks above and below:

— What the protein is —

The amino-acid sequence is the protein's primary structure: the linear order of residues from the N-terminus to the C-terminus, written in one-letter code. Everything else here — the 3D coordinates, the secondary structure, the domain annotations — is ultimately a consequence of this string.

Database cross-references. InterPro integrates a dozen domain/family signature databases into unified entries with residue-range hits. GO terms attach function/process/location labels with evidence codes. CATH codes position the fold in a four-level structural taxonomy. Organism is the NCBI-taxonomy species name.

— Where its atoms are —

The mmCIF block holds the 3D Cartesian coordinates of each backbone atom (N, Cα, C, O) in ångströms. mmCIF is the PDB's canonical archive format — a tagged-loop text representation of the atomic model.

The six renders are orthographic views along the three Cartesian axes in both directions. Representation (cartoon, sticks, or surface) and color scheme (sequence-rainbow or by-chain) vary across proteins so the training set covers all the common visualization conventions.

— Local backbone conformation —

Secondary structure is the local, repeating backbone conformation. DSSP classifies it into eight states by reading the hydrogen-bond network: three helix types (H, G, I), two β types (E, B), two non-regular types (T, S), and unstructured coil (-).

SS3 is a coarse helix/strand/coil call (letters a/b/c) made by the P-SEA algorithm from inter-Cα distances and dihedrals. It is less detailed than DSSP but needs only Cα positions.

Backbone dihedral angles. Every residue except chain termini has a φ (preceding-C → N → Cα → C) and a ψ (N → Cα → C → next-N). They are reported in degrees following the IUPAC sign convention. Secondary structure is essentially a statement about which (φ, ψ) basin each residue occupies.

— Global shape and packing —

The geometric summary reports three shape descriptors. Rg (radius of gyration) measures how spread out the Cα atoms are about their centre of mass; compact globular proteins have small Rg, elongated or unfolded ones large. Cα contacts (<8 Å, |i−j|>4) count long-range residue pairs in spatial proximity — high for tightly packed folds, near zero for rods or random coil. The bounding-box extents give the protein's footprint along x, y, z in Å.

Solvent accessibility: the surface area of each residue that a 1.4 Å water probe can touch, in Å². When only backbone atoms are present the absolute values are lower than full-atom SASA (side chains contribute most of the area) and are flagged as backbone-only.

Plot images: a contact map (which residues are close in 3D, as an N×N binary image), a Ramachandran scatter (backbone torsion angles, revealing secondary-structure composition at a glance), and — for AlphaFold structures — a PAE heatmap (pairwise prediction confidence).

— Structural neighborhood —

Foldseek's 3Di representation compresses backbone geometry into a per-residue letter drawn from a learned twenty-state alphabet. It captures the tertiary interaction pattern a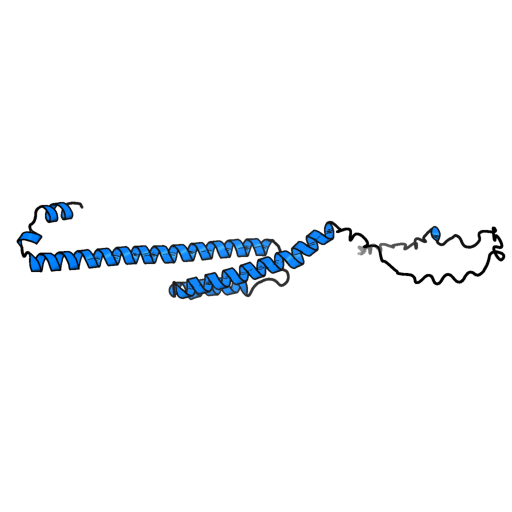round each residue — which residues are packed against it in space, regardless of where they are in sequence.

Structural nearest neighbors (via Foldseek easy-search vs the PDB). Reported per hit: target PDB id, E-value, and alignm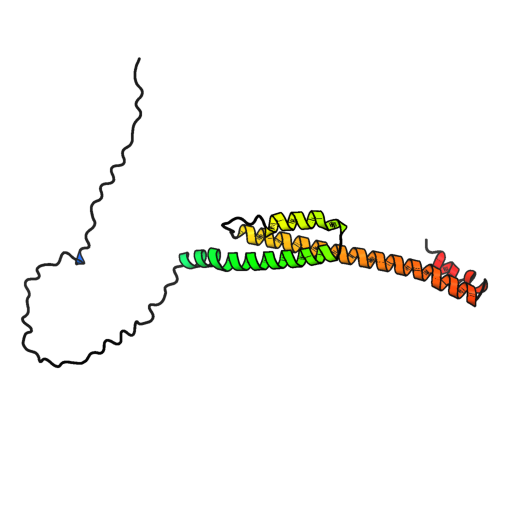ent TM-score. A TM-score above ~0.5 is the conventional threshold for 'same fold'.

— Confidence and disorder —

pLDDT (predicted Local Distance Difference Test) is AlphaFold's per-residue confidence score, ranging from 0 to 100. Values above 90 indicate high confidence (typically well-packed cores); 70–90 is confident; 50–70 low confidence; below 50 usually means the region is disordered or the prediction is unreliable there. AlphaFold stores pLDDT in the mmCIF B-factor column.

For experimental (PDB) structures, the B-factor (temperature factor) quantifies the positional spread of each atom in the crystal — a combination of thermal vibration and static disorder — in units of Å². High B-factors mark flexible loops or poorly resolved regions; low B-factors mark the rigid, well-ordered core.

Predicted Aligned Error (PAE) is an AlphaFold confidence matrix: entry (i, j) is the expected error in the position of residue j, in ångströms, when the prediction is superimposed on the true structure at residue i. Low PAE within a block of residues means that block is internally rigid and well-predicted; high PAE between two blocks means their relative placement is uncertain even if each block individually is confident.